Protein AF-0000000066609328 (afdb_homodimer)

Organism: Homo sapiens (NCBI:txid9606)

Solvent-accessible surface area (backbone atoms only — not comparable to full-atom values): 18405 Å² total; per-residue (Å²): 100,62,30,33,39,76,69,76,83,71,78,78,74,84,74,78,79,74,79,77,75,73,82,67,70,88,62,73,64,50,70,58,51,48,50,50,50,51,30,52,51,54,38,62,70,68,38,29,52,64,46,90,48,51,70,66,59,50,39,60,71,34,66,86,44,58,71,12,29,27,35,34,26,41,35,90,47,90,88,36,59,30,24,38,39,29,16,42,95,90,39,69,42,58,40,43,32,33,74,55,95,75,27,31,30,62,57,29,53,44,65,42,75,52,92,58,75,70,24,78,28,60,60,56,46,51,48,52,50,29,49,49,35,65,67,49,63,65,75,78,67,69,57,56,84,60,26,27,62,60,50,39,74,43,75,46,54,74,59,82,128,101,63,31,31,38,73,69,74,83,70,79,79,73,89,69,87,73,76,81,75,75,71,83,66,69,89,61,72,63,49,70,58,51,49,50,49,49,52,30,52,52,54,39,64,69,69,38,30,53,63,46,90,48,50,71,65,58,50,40,61,71,35,66,84,45,59,71,12,30,26,35,34,25,40,36,89,47,92,88,35,58,31,23,38,40,30,16,42,95,91,40,70,41,59,41,44,31,33,77,55,96,74,27,29,29,60,57,28,52,44,65,41,76,49,91,59,76,68,23,78,30,59,59,57,45,49,49,51,49,28,49,50,34,66,67,51,61,66,75,77,66,69,58,58,86,60,25,27,63,61,51,39,75,43,73,46,54,76,60,83,126

Nearest PDB structures (foldseek):
  6i4x-assembly1_A  TM=6.477E-01  e=1.564E-18  Homo sapiens
  7zlr-assembly1_A  TM=5.964E-01  e=2.948E-19  Homo sapiens
  6i5j-assembly1_A  TM=5.950E-01  e=1.655E-19  Homo sapiens
  7zls-assembly3_J  TM=6.325E-01  e=2.613E-18  Homo sapiens
  6i5n-assembly1_A  TM=6.328E-01  e=3.840E-18  Homo sapiens

Structure (mmCIF, N/CA/C/O backbone):
data_AF-0000000066609328-model_v1
#
loop_
_entity.id
_entity.type
_entity.pdbx_description
1 polymer 'Suppressor of cytokine signaling 2'
#
loop_
_atom_site.group_PDB
_atom_site.id
_atom_site.type_symbol
_atom_site.label_atom_id
_atom_site.label_alt_id
_atom_site.label_comp_id
_atom_site.label_asym_id
_atom_site.label_entity_id
_atom_site.label_seq_id
_atom_site.pdbx_PDB_ins_code
_atom_site.Cartn_x
_atom_site.Cartn_y
_atom_site.Cartn_z
_atom_site.occupancy
_atom_site.B_iso_or_equiv
_atom_site.auth_seq_id
_atom_site.auth_comp_id
_atom_site.auth_asym_id
_atom_site.auth_atom_id
_atom_site.pdbx_PDB_model_num
ATOM 1 N N . MET A 1 1 ? -11.688 13.305 0.553 1 27.73 1 MET A N 1
ATOM 2 C CA . MET A 1 1 ? -10.281 13.094 0.236 1 27.73 1 MET A CA 1
ATOM 3 C C . MET A 1 1 ? -9.812 11.727 0.74 1 27.73 1 MET A C 1
ATOM 5 O O . MET A 1 1 ? -10.039 11.383 1.9 1 27.73 1 MET A O 1
ATOM 9 N N . THR A 1 2 ? -9.812 10.727 -0.256 1 32.72 2 THR A N 1
ATOM 10 C CA . THR A 1 2 ? -9.602 9.312 0.023 1 32.72 2 THR A CA 1
ATOM 11 C C . THR A 1 2 ? -8.18 9.062 0.517 1 32.72 2 THR A C 1
ATOM 13 O O . THR A 1 2 ? -7.219 9.289 -0.214 1 32.72 2 THR A O 1
ATOM 16 N N . LEU A 1 3 ? -7.836 9.461 1.673 1 41.72 3 LEU A N 1
ATOM 17 C CA . LEU A 1 3 ? -6.492 9.195 2.172 1 41.72 3 LEU A CA 1
ATOM 18 C C . LEU A 1 3 ? -6.363 7.754 2.643 1 41.72 3 LEU A C 1
ATOM 20 O O . LEU A 1 3 ? -7.328 7.172 3.143 1 41.72 3 LEU A O 1
ATOM 24 N N . ARG A 1 4 ? -5.602 7.016 1.979 1 36.25 4 ARG A N 1
ATOM 25 C CA . ARG A 1 4 ? -5.371 5.656 2.459 1 36.25 4 ARG A CA 1
ATOM 26 C C . ARG A 1 4 ? -4.859 5.664 3.896 1 36.25 4 ARG A C 1
ATOM 28 O O . ARG A 1 4 ? -3.844 6.297 4.195 1 36.25 4 ARG A O 1
ATOM 35 N N . CYS A 1 5 ? -5.797 5.902 4.766 1 39.88 5 CYS A N 1
ATOM 36 C CA . CYS A 1 5 ? -5.363 5.707 6.145 1 39.88 5 CYS A CA 1
ATOM 37 C C . CYS A 1 5 ? -4.82 4.297 6.352 1 39.88 5 CYS A C 1
ATOM 39 O O . CYS A 1 5 ? -5.336 3.338 5.77 1 39.88 5 CYS A O 1
ATOM 41 N N . LEU A 1 6 ? -3.635 4.199 6.816 1 35.09 6 LEU A N 1
ATOM 42 C CA . LEU A 1 6 ? -3.129 2.908 7.273 1 35.09 6 LEU A CA 1
ATOM 43 C C . LEU A 1 6 ? -4.211 2.135 8.023 1 35.09 6 LEU A C 1
ATOM 45 O O . LEU A 1 6 ? -4.816 2.656 8.961 1 35.09 6 LEU A O 1
ATOM 49 N N . GLU A 1 7 ? -4.93 1.335 7.316 1 33.34 7 GLU A N 1
ATOM 50 C CA . GLU A 1 7 ? -6.047 0.527 7.797 1 33.34 7 GLU A CA 1
ATOM 51 C C . GLU A 1 7 ? -5.73 -0.101 9.156 1 33.34 7 GLU A C 1
ATOM 53 O O . GLU A 1 7 ? -4.641 -0.634 9.359 1 33.34 7 GLU A O 1
ATOM 58 N N . PRO A 1 8 ? -6.414 0.388 10.219 1 33.59 8 PRO A N 1
ATOM 59 C CA . PRO A 1 8 ? -6.473 -0.505 11.383 1 33.59 8 PRO A CA 1
ATOM 60 C C . PRO A 1 8 ? -6.828 -1.941 11 1 33.59 8 PRO A C 1
ATOM 62 O O . PRO A 1 8 ? -7.582 -2.164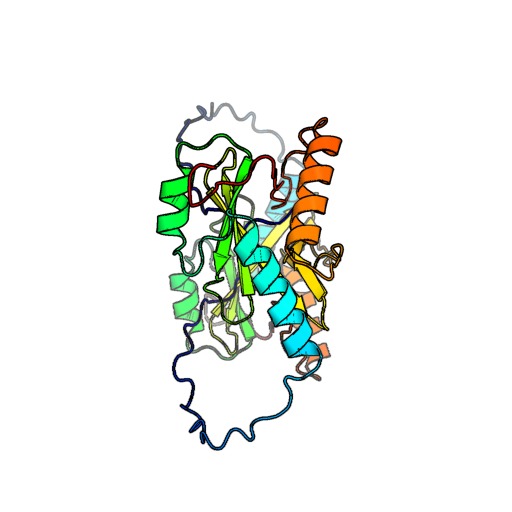 10.055 1 33.59 8 PRO A O 1
ATOM 65 N N . SER A 1 9 ? -5.914 -2.922 11.094 1 31.05 9 SER A N 1
ATOM 66 C CA . SER A 1 9 ? -6.18 -4.348 10.93 1 31.05 9 SER A CA 1
ATOM 67 C C . SER A 1 9 ? -7.395 -4.781 11.734 1 31.05 9 SER A C 1
ATOM 69 O O . SER A 1 9 ? -7.285 -5.059 12.938 1 31.05 9 SER A O 1
ATOM 71 N N . GLY A 1 10 ? -8.469 -4.027 11.672 1 25.95 10 GLY A N 1
ATOM 72 C CA . GLY A 1 10 ? -9.539 -4.586 12.484 1 25.95 10 GLY A CA 1
ATOM 73 C C . GLY A 1 10 ? -9.914 -5.996 12.078 1 25.95 10 GLY A C 1
ATOM 74 O O . GLY A 1 10 ? -9.93 -6.324 10.883 1 25.95 10 GLY A O 1
ATOM 75 N N . ASN A 1 11 ? -9.68 -6.977 12.961 1 26.69 11 ASN A N 1
ATOM 76 C CA . ASN A 1 11 ? -9.961 -8.406 12.984 1 26.69 11 ASN A CA 1
ATOM 77 C C . ASN A 1 11 ? -11.461 -8.68 12.844 1 26.69 11 ASN A C 1
ATOM 79 O O . ASN A 1 11 ? -12.219 -8.5 13.797 1 26.69 11 ASN A O 1
ATOM 83 N N . GLY A 1 12 ? -12.203 -8.102 12.031 1 24 12 GLY A N 1
ATOM 84 C CA . GLY A 1 12 ? -13.625 -8.406 12.078 1 24 12 GLY A CA 1
ATOM 85 C C . GLY A 1 12 ? -13.922 -9.891 11.953 1 24 12 GLY A C 1
ATOM 86 O O . GLY A 1 12 ? -13.297 -10.594 11.148 1 24 12 GLY A O 1
ATOM 87 N N . GLY A 1 13 ? -14.469 -10.477 13.078 1 22.88 13 GLY A N 1
ATOM 88 C CA . GLY A 1 13 ? -14.805 -11.844 13.43 1 22.88 13 GLY A CA 1
ATOM 89 C C . GLY A 1 13 ? -15.734 -12.508 12.43 1 22.88 13 GLY A C 1
ATOM 90 O O . GLY A 1 13 ? -15.297 -13.367 11.656 1 22.88 13 GLY A O 1
ATOM 91 N N . GLU A 1 14 ? -17.109 -12.406 12.648 1 27.81 14 GLU A N 1
ATOM 92 C CA . GLU A 1 14 ? -17.953 -13.578 12.883 1 27.81 14 GLU A CA 1
ATOM 93 C C . GLU A 1 14 ? -18.625 -14.039 11.602 1 27.81 14 GLU A C 1
ATOM 95 O O . GLU A 1 14 ? -19.484 -13.344 11.055 1 27.81 14 GLU A O 1
ATOM 100 N N . GLY A 1 15 ? -18 -14.359 10.57 1 23.78 15 GLY A N 1
ATOM 101 C CA . GLY A 1 15 ? -18.734 -14.812 9.398 1 23.78 15 GLY A CA 1
ATOM 102 C C . GLY A 1 15 ? -19.719 -15.922 9.703 1 23.78 15 GLY A C 1
ATOM 103 O O . GLY A 1 15 ? -19.453 -16.781 10.539 1 23.78 15 GLY A O 1
ATOM 104 N N . THR A 1 16 ? -21.031 -15.609 9.688 1 24 16 THR A N 1
ATOM 105 C CA . THR A 1 16 ? -22.203 -16.484 9.68 1 24 16 THR A CA 1
ATOM 106 C C . THR A 1 16 ? -22.031 -17.609 8.672 1 24 16 THR A C 1
ATOM 108 O O . THR A 1 16 ? -21.516 -17.391 7.57 1 24 16 THR A O 1
ATOM 111 N N . ARG A 1 17 ? -22 -18.844 9.219 1 24.53 17 ARG A N 1
ATOM 112 C CA . ARG A 1 17 ? -21.938 -20.203 8.68 1 24.53 17 ARG A CA 1
ATOM 113 C C . ARG A 1 17 ? -23.094 -20.469 7.73 1 24.53 17 ARG A C 1
ATOM 115 O O . ARG A 1 17 ? -24.25 -20.531 8.156 1 24.53 17 ARG A O 1
ATOM 122 N N . SER A 1 18 ? -23.188 -19.672 6.602 1 26.16 18 SER A N 1
ATOM 123 C CA . SER A 1 18 ? -24.234 -20.109 5.691 1 26.16 18 SER A CA 1
ATOM 124 C C . SER A 1 18 ? -24.156 -21.625 5.457 1 26.16 18 SER A C 1
ATOM 126 O O . SER A 1 18 ? -23.062 -22.188 5.406 1 26.16 18 SER A O 1
ATOM 128 N N . GLN A 1 19 ? -25.188 -22.391 5.852 1 26.45 19 GLN A N 1
ATOM 129 C CA . GLN A 1 19 ? -25.578 -23.781 5.695 1 26.45 19 GLN A CA 1
ATOM 130 C C . GLN A 1 19 ? -25.438 -24.234 4.242 1 26.45 19 GLN A C 1
ATOM 132 O O . GLN A 1 19 ? -26.125 -23.703 3.361 1 26.45 19 GLN A O 1
ATOM 137 N N . TRP A 1 20 ? -24.156 -24.578 3.76 1 29.31 20 TRP A N 1
ATOM 138 C CA . TRP A 1 20 ? -23.812 -25.234 2.51 1 29.31 20 TRP A CA 1
ATOM 139 C C . TRP A 1 20 ? -24.766 -26.391 2.229 1 29.31 20 TRP A C 1
ATOM 141 O O . TRP A 1 20 ? -24.75 -27.406 2.928 1 29.31 20 TRP A O 1
ATOM 151 N N . GLY A 1 21 ? -26.062 -26.156 2.143 1 31.3 21 GLY A N 1
ATOM 152 C CA . GLY A 1 21 ? -26.859 -27.266 1.646 1 31.3 21 GLY A CA 1
ATOM 153 C C . GLY A 1 21 ? -26.219 -27.969 0.455 1 31.3 21 GLY A C 1
ATOM 154 O O . GLY A 1 21 ? -25.688 -27.312 -0.441 1 31.3 21 GLY A O 1
ATOM 155 N N . THR A 1 22 ? -25.703 -29.188 0.521 1 30.56 22 THR A N 1
ATOM 156 C CA . THR A 1 22 ? -24.953 -30.188 -0.228 1 30.56 22 THR A CA 1
ATOM 157 C C . THR A 1 22 ? -25.656 -30.516 -1.547 1 30.56 22 THR A C 1
ATOM 159 O O . THR A 1 22 ? -25.234 -31.406 -2.283 1 30.56 22 THR A O 1
ATOM 162 N N . ALA A 1 23 ? -27 -30.25 -1.807 1 36.66 23 ALA A N 1
ATOM 163 C CA . ALA A 1 23 ? -27.5 -31.031 -2.934 1 36.66 23 ALA A CA 1
ATOM 164 C C . ALA A 1 23 ? -26.781 -30.656 -4.227 1 36.66 23 ALA A C 1
ATOM 166 O O . ALA A 1 23 ? -27.094 -29.625 -4.832 1 36.66 23 ALA A O 1
ATOM 167 N N . GLY A 1 24 ? -25.562 -30.406 -4.273 1 36.06 24 GLY A N 1
ATOM 168 C CA . GLY A 1 24 ? -24.906 -29.969 -5.492 1 36.06 24 GLY A CA 1
ATOM 169 C C . GLY A 1 24 ? -25.281 -30.797 -6.707 1 36.06 24 GLY A C 1
ATOM 170 O O . GLY A 1 24 ? -25.141 -32.031 -6.691 1 36.06 24 GLY A O 1
ATOM 171 N N . SER A 1 25 ? -26.344 -30.609 -7.43 1 39.94 25 SER A N 1
ATOM 172 C CA . SER A 1 25 ? -26.531 -31.094 -8.797 1 39.94 25 SER A CA 1
ATOM 173 C C . SER A 1 25 ? -25.188 -31.297 -9.492 1 39.94 25 SER A C 1
ATOM 175 O O . SER A 1 25 ? -24.266 -30.5 -9.328 1 39.94 25 SER A O 1
ATOM 177 N N . ALA A 1 26 ? -24.781 -32.5 -9.961 1 44.28 26 ALA A N 1
ATOM 178 C CA . ALA A 1 26 ? -23.562 -32.844 -10.711 1 44.28 26 ALA A CA 1
ATOM 179 C C . ALA A 1 26 ? -23.25 -31.781 -11.75 1 44.28 26 ALA A C 1
ATOM 181 O O . ALA A 1 26 ? -23.781 -31.828 -12.867 1 44.28 26 ALA A O 1
ATOM 182 N N . GLU A 1 27 ? -23.656 -30.484 -11.719 1 48.09 27 GLU A N 1
ATOM 183 C CA . GLU A 1 27 ? -23.516 -29.375 -12.648 1 48.09 27 GLU A CA 1
ATOM 184 C C . GLU A 1 27 ? -22.188 -29.406 -13.383 1 48.09 27 GLU A C 1
ATOM 186 O O . GLU A 1 27 ? -21.156 -29.688 -12.773 1 48.09 27 GLU A O 1
ATOM 191 N N . GLU A 1 28 ? -22.25 -29.828 -14.75 1 56.47 28 GLU A N 1
ATOM 192 C CA . GLU A 1 28 ? -21.109 -29.703 -15.648 1 56.47 28 GLU A CA 1
ATOM 193 C C . GLU A 1 28 ? -20.188 -28.562 -15.227 1 56.47 28 GLU A C 1
ATOM 195 O O . GLU A 1 28 ? -20.656 -27.469 -14.914 1 56.47 28 GLU A O 1
ATOM 200 N N . PRO A 1 29 ? -19.125 -29.016 -14.75 1 65.06 29 PRO A N 1
ATOM 201 C CA . PRO A 1 29 ? -18.234 -27.922 -14.328 1 65.06 29 PRO A CA 1
ATOM 202 C C . PRO A 1 29 ? -18.297 -26.719 -15.273 1 65.06 29 PRO A C 1
ATOM 204 O O . PRO A 1 29 ? -18.406 -26.891 -16.484 1 65.06 29 PRO A O 1
ATOM 207 N N . SER A 1 30 ? -18.75 -25.609 -14.875 1 77.31 30 SER A N 1
ATOM 208 C CA . SER A 1 30 ? -18.703 -24.375 -15.648 1 77.31 30 SER A CA 1
ATOM 209 C C . SER A 1 30 ? -17.422 -24.297 -16.484 1 77.31 30 SER A C 1
ATOM 211 O O . SER A 1 30 ? -16.391 -24.844 -16.109 1 77.31 30 SER A O 1
ATOM 213 N N . PRO A 1 31 ? -17.562 -24.094 -17.75 1 82.56 31 PRO A N 1
ATOM 214 C CA . PRO A 1 31 ? -16.391 -23.938 -18.594 1 82.56 31 PRO A CA 1
ATOM 215 C C . PRO A 1 31 ? -15.211 -23.297 -17.859 1 82.56 31 PRO A C 1
ATOM 217 O O . PRO A 1 31 ? -14.062 -23.672 -18.078 1 82.56 31 PRO A O 1
ATOM 220 N N . GLN A 1 32 ? -15.57 -22.438 -16.984 1 83.44 32 GLN A N 1
ATOM 221 C CA . GLN A 1 32 ? -14.508 -21.797 -16.219 1 83.44 32 GLN A CA 1
ATOM 222 C C . GLN A 1 32 ? -13.844 -22.766 -15.258 1 83.44 32 GLN A C 1
ATOM 224 O O . GLN A 1 32 ? -12.617 -22.781 -15.117 1 83.44 32 GLN A O 1
ATOM 229 N N . ALA A 1 33 ? -14.656 -23.594 -14.695 1 86.75 33 ALA A N 1
ATOM 230 C CA . ALA A 1 33 ? -14.125 -24.594 -13.766 1 86.75 33 ALA A CA 1
ATOM 231 C C . ALA A 1 33 ? -13.258 -25.609 -14.5 1 86.75 33 ALA A C 1
ATOM 233 O O . ALA A 1 33 ? -12.227 -26.047 -13.977 1 86.75 33 ALA A O 1
ATOM 234 N N . ALA A 1 34 ? -13.688 -25.953 -15.641 1 89.31 34 ALA A N 1
ATOM 235 C CA . ALA A 1 34 ? -12.938 -26.922 -16.438 1 89.31 34 ALA A CA 1
ATOM 236 C C . ALA A 1 34 ? -11.578 -26.344 -16.844 1 89.31 34 ALA A C 1
ATOM 238 O O . ALA A 1 34 ? -10.57 -27.062 -16.844 1 89.31 34 ALA A O 1
ATOM 239 N N . ARG A 1 35 ? -11.594 -25.109 -17.266 1 89.88 35 ARG A N 1
ATOM 240 C CA . ARG A 1 35 ? -10.344 -24.453 -17.641 1 89.88 35 ARG A CA 1
ATOM 241 C C . ARG A 1 35 ? -9.391 -24.391 -16.453 1 89.88 35 ARG A C 1
ATOM 243 O O . ARG A 1 35 ? -8.188 -24.641 -16.609 1 89.88 35 ARG A O 1
ATOM 250 N N . LEU A 1 36 ? -9.938 -24.062 -15.305 1 92.75 36 LEU A N 1
ATOM 251 C CA . LEU A 1 36 ? -9.109 -23.984 -14.109 1 92.75 36 LEU A CA 1
ATOM 252 C C . LEU A 1 36 ? -8.539 -25.359 -13.758 1 92.75 36 LEU A C 1
ATOM 254 O O . LEU A 1 36 ? -7.363 -25.484 -13.422 1 92.75 36 LEU A O 1
ATOM 258 N N . ALA A 1 37 ? -9.375 -26.344 -13.828 1 92.81 37 ALA A N 1
ATOM 259 C CA . ALA A 1 37 ? -8.93 -27.70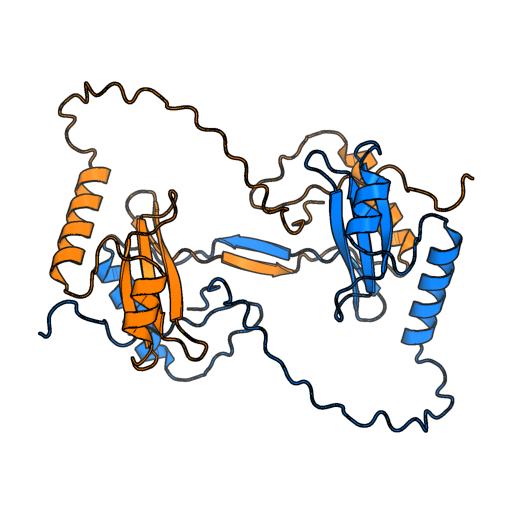3 -13.531 1 92.81 37 ALA A CA 1
ATOM 260 C C . ALA A 1 37 ? -7.789 -28.109 -14.461 1 92.81 37 ALA A C 1
ATOM 262 O O . ALA A 1 37 ? -6.824 -28.75 -14.023 1 92.81 37 ALA A O 1
ATOM 263 N N . LYS A 1 38 ? -7.949 -27.875 -15.688 1 93.75 38 LYS A N 1
ATOM 264 C CA . LYS A 1 38 ? -6.902 -28.203 -16.656 1 93.75 38 LYS A CA 1
ATOM 265 C C . LYS A 1 38 ? -5.594 -27.5 -16.297 1 93.75 38 LYS A C 1
ATOM 267 O O . LYS A 1 38 ? -4.523 -28.109 -16.344 1 93.75 38 LYS A O 1
ATOM 272 N N . ALA A 1 39 ? -5.676 -26.219 -15.977 1 93.5 39 ALA A N 1
ATOM 273 C CA . ALA A 1 39 ? -4.496 -25.438 -15.633 1 93.5 39 ALA A CA 1
ATOM 274 C C . ALA A 1 39 ? -3.809 -26 -14.391 1 93.5 39 ALA A C 1
ATOM 276 O O . ALA A 1 39 ? -2.58 -26.078 -14.336 1 93.5 39 ALA A O 1
ATOM 277 N N . LEU A 1 40 ? -4.594 -26.406 -13.453 1 93.62 40 LEU A N 1
ATOM 278 C CA . LEU A 1 40 ? -4.039 -26.953 -12.219 1 93.62 40 LEU A CA 1
ATOM 279 C C . LEU A 1 40 ? -3.414 -28.312 -12.453 1 93.62 40 LEU A C 1
ATOM 281 O O . LEU A 1 40 ? -2.414 -28.672 -11.828 1 93.62 40 LEU A O 1
ATOM 285 N N . ARG A 1 41 ? -4.016 -29.062 -13.328 1 94.5 41 ARG A N 1
ATOM 286 C CA . ARG A 1 41 ? -3.434 -30.344 -13.695 1 94.5 41 ARG A CA 1
ATOM 287 C C . ARG A 1 41 ? -2.07 -30.172 -14.352 1 94.5 41 ARG A C 1
ATOM 289 O O . ARG A 1 41 ? -1.12 -30.891 -14.039 1 94.5 41 ARG A O 1
ATOM 296 N N . GLU A 1 42 ? -2.025 -29.203 -15.227 1 95.56 42 GLU A N 1
ATOM 297 C CA . GLU A 1 42 ? -0.757 -28.906 -15.883 1 95.56 42 GLU A CA 1
ATOM 298 C C . GLU A 1 42 ? 0.305 -28.5 -14.867 1 95.56 42 GLU A C 1
ATOM 300 O O . GLU A 1 42 ? 1.457 -28.922 -14.961 1 95.56 42 GLU A O 1
ATOM 305 N N . LEU A 1 43 ? -0.09 -27.719 -13.969 1 95.5 43 LEU A N 1
ATOM 306 C CA . LEU A 1 43 ? 0.831 -27.266 -12.93 1 95.5 43 LEU A CA 1
ATOM 307 C C . LEU A 1 43 ? 1.317 -28.438 -12.086 1 95.5 43 LEU A C 1
ATOM 309 O O . LEU A 1 43 ? 2.502 -28.531 -11.758 1 95.5 43 LEU A O 1
ATOM 313 N N . GLY A 1 44 ? 0.418 -29.312 -11.82 1 94.5 44 GLY A N 1
ATOM 314 C CA . GLY A 1 44 ? 0.758 -30.5 -11.039 1 94.5 44 GLY A CA 1
ATOM 315 C C . GLY A 1 44 ? 1.8 -31.375 -11.711 1 94.5 44 GLY A C 1
ATOM 316 O O . GLY A 1 44 ? 2.506 -32.125 -11.039 1 94.5 44 GLY A O 1
ATOM 317 N N . GLN A 1 45 ? 1.963 -31.266 -12.977 1 93.88 45 GLN A N 1
ATOM 318 C CA . GLN A 1 45 ? 2.855 -32.125 -13.742 1 93.88 45 GLN A CA 1
ATOM 319 C C . GLN A 1 45 ? 4.23 -31.5 -13.906 1 93.88 45 GLN A C 1
ATOM 321 O O . GLN A 1 45 ? 5.168 -32.156 -14.375 1 93.88 45 GLN A O 1
ATOM 326 N N . THR A 1 46 ? 4.43 -30.297 -13.469 1 92.62 46 THR A N 1
ATOM 327 C CA . THR A 1 46 ? 5.676 -29.578 -13.703 1 92.62 46 THR A CA 1
ATOM 328 C C . THR A 1 46 ? 6.75 -30 -12.711 1 92.62 46 THR A C 1
ATOM 330 O O . THR A 1 46 ? 7.945 -29.922 -13.008 1 92.62 46 THR A O 1
ATOM 333 N N . GLY A 1 47 ? 6.352 -30.344 -11.5 1 93.5 47 GLY A N 1
ATOM 334 C CA . GLY A 1 47 ? 7.297 -30.797 -10.492 1 93.5 47 GLY A CA 1
ATOM 335 C C . GLY A 1 47 ? 7.703 -29.703 -9.523 1 93.5 47 GLY A C 1
ATOM 336 O O . GLY A 1 47 ? 8.445 -29.969 -8.578 1 93.5 47 GLY A O 1
ATOM 337 N N . TRP A 1 48 ? 7.285 -28.562 -9.797 1 94.38 48 TRP A N 1
ATOM 338 C CA . TRP A 1 48 ? 7.664 -27.484 -8.883 1 94.38 48 TRP A CA 1
ATOM 339 C C . TRP A 1 48 ? 6.434 -26.891 -8.203 1 94.38 48 TRP A C 1
ATOM 341 O O . TRP A 1 48 ? 6.496 -25.781 -7.648 1 94.38 48 TRP A O 1
ATOM 351 N N . TYR A 1 49 ? 5.348 -27.578 -8.242 1 96.31 49 TYR A N 1
ATOM 352 C CA . TYR A 1 49 ? 4.16 -27.312 -7.441 1 96.31 49 TYR A CA 1
ATOM 353 C C . TYR A 1 49 ? 4.195 -28.094 -6.133 1 96.31 49 TYR A C 1
ATOM 355 O O . TYR A 1 49 ? 4.25 -29.328 -6.145 1 96.31 49 TYR A O 1
ATOM 363 N N . TRP A 1 50 ? 4.047 -27.359 -5 1 96.44 50 TRP A N 1
ATOM 364 C CA . TRP A 1 50 ? 4.27 -28 -3.707 1 96.44 50 TRP A CA 1
ATOM 365 C C . TRP A 1 50 ? 2.961 -28.141 -2.932 1 96.44 50 TRP A C 1
ATOM 367 O O . TRP A 1 50 ? 2.953 -28.594 -1.788 1 96.44 50 TRP A O 1
ATOM 377 N N . GLY A 1 51 ? 1.845 -27.719 -3.527 1 94.94 51 GLY A N 1
ATOM 378 C CA . GLY A 1 51 ? 0.533 -27.875 -2.922 1 94.94 51 GLY A CA 1
ATOM 379 C C . GLY A 1 51 ? 0.312 -26.984 -1.72 1 94.94 51 GLY A C 1
ATOM 380 O O . GLY A 1 51 ? 0.601 -25.781 -1.772 1 94.94 51 GLY A O 1
ATOM 381 N N . SER A 1 52 ? -0.288 -27.547 -0.592 1 94.75 52 SER A N 1
ATOM 382 C CA . SER A 1 52 ? -0.694 -26.766 0.581 1 94.75 52 SER A CA 1
ATOM 383 C C . SER A 1 52 ? 0.481 -26.547 1.524 1 94.75 52 SER A C 1
ATOM 385 O O . SER A 1 52 ? 0.436 -26.938 2.689 1 94.75 52 SER A O 1
ATOM 387 N N . MET A 1 53 ? 1.462 -25.938 1.085 1 94.75 53 MET A N 1
ATOM 388 C CA . MET A 1 53 ? 2.637 -25.609 1.892 1 94.75 53 MET A CA 1
ATOM 389 C C . MET A 1 53 ? 2.498 -24.234 2.531 1 94.75 53 MET A C 1
ATOM 391 O O . MET A 1 53 ? 2.051 -23.281 1.882 1 94.75 53 MET A O 1
ATOM 395 N N . THR A 1 54 ? 2.906 -24.109 3.828 1 96.5 54 THR A N 1
ATOM 396 C CA . THR A 1 54 ? 2.848 -22.828 4.527 1 96.5 54 THR A CA 1
ATOM 397 C C . THR A 1 54 ? 3.982 -21.922 4.078 1 96.5 54 THR A C 1
ATOM 399 O O . THR A 1 54 ? 4.961 -22.375 3.486 1 96.5 54 THR A O 1
ATOM 402 N N . VAL A 1 55 ? 3.859 -20.688 4.5 1 95.94 55 VAL A N 1
ATOM 403 C CA . VAL A 1 55 ? 4.891 -19.703 4.191 1 95.94 55 VAL A CA 1
ATOM 404 C C . VAL A 1 55 ? 6.207 -20.109 4.844 1 95.94 55 VAL A C 1
ATOM 406 O O . VAL A 1 55 ? 7.266 -20.047 4.215 1 95.94 55 VAL A O 1
ATOM 409 N N . ASN A 1 56 ? 6.09 -20.562 6.031 1 96.19 56 ASN A N 1
ATOM 410 C CA . ASN A 1 56 ? 7.293 -20.938 6.773 1 96.19 56 ASN A CA 1
ATOM 411 C C . ASN A 1 56 ? 7.984 -22.141 6.164 1 96.19 56 ASN A C 1
ATOM 413 O O . ASN A 1 56 ? 9.211 -22.188 6.074 1 96.19 56 ASN A O 1
ATOM 417 N N . GLU A 1 57 ? 7.211 -23.125 5.785 1 96.81 57 GLU A N 1
ATOM 418 C CA . GLU A 1 57 ? 7.781 -24.281 5.109 1 96.81 57 GLU A CA 1
ATOM 419 C C . GLU A 1 57 ? 8.492 -23.875 3.822 1 96.81 57 GLU A C 1
ATOM 421 O O . GLU A 1 57 ? 9.586 -24.359 3.531 1 96.81 57 GLU A O 1
ATOM 426 N N . ALA A 1 58 ? 7.859 -23 3.096 1 96.94 58 ALA A N 1
ATOM 427 C CA . ALA A 1 58 ? 8.461 -22.516 1.857 1 96.94 58 ALA A CA 1
ATOM 428 C C . ALA A 1 58 ? 9.766 -21.781 2.135 1 96.94 58 ALA A C 1
ATOM 430 O O . ALA A 1 58 ? 10.758 -21.969 1.423 1 96.94 58 ALA A O 1
ATOM 431 N N . LYS A 1 59 ? 9.727 -20.969 3.162 1 96.25 59 LYS A N 1
ATOM 432 C CA . LYS A 1 59 ? 10.922 -20.219 3.562 1 96.25 59 LYS A CA 1
ATOM 433 C C . LYS A 1 59 ? 12.07 -21.172 3.889 1 96.25 59 LYS A C 1
ATOM 435 O O . LYS A 1 59 ? 13.219 -20.922 3.496 1 96.25 59 LYS A O 1
ATOM 440 N N . GLU A 1 60 ? 11.766 -22.203 4.551 1 96.69 60 GLU A N 1
ATOM 441 C CA . GLU A 1 60 ? 12.781 -23.172 4.938 1 96.69 60 GLU A CA 1
ATOM 442 C C . GLU A 1 60 ? 13.383 -23.859 3.717 1 96.69 60 GLU A C 1
ATOM 444 O O . GLU A 1 60 ? 14.594 -24.062 3.637 1 96.69 60 GLU A O 1
ATOM 449 N N . LYS A 1 61 ? 12.523 -24.219 2.756 1 95.38 61 LYS A N 1
ATOM 450 C CA . LYS A 1 61 ? 12.977 -24.891 1.542 1 95.38 61 LYS A CA 1
ATOM 451 C C . LYS A 1 61 ? 13.859 -23.984 0.698 1 95.38 61 LYS A C 1
ATOM 453 O O . LYS A 1 61 ? 14.781 -24.453 0.027 1 95.38 61 LYS A O 1
ATOM 458 N N . LEU A 1 62 ? 13.578 -22.656 0.814 1 96.31 62 LEU A N 1
ATOM 459 C CA . LEU A 1 62 ? 14.266 -21.703 -0.058 1 96.31 62 LEU A CA 1
ATOM 460 C C . LEU A 1 62 ? 15.445 -21.062 0.66 1 96.31 62 LEU A C 1
ATOM 462 O O . LEU A 1 62 ? 16.219 -20.312 0.05 1 96.31 62 LEU A O 1
ATOM 466 N N . LYS A 1 63 ? 15.641 -21.281 1.912 1 94.69 63 LYS A N 1
ATOM 467 C CA . LYS A 1 63 ? 16.609 -20.594 2.762 1 94.69 63 LYS A CA 1
ATOM 468 C C . LYS A 1 63 ? 18.016 -20.672 2.168 1 94.69 63 LYS A C 1
ATOM 470 O O . LYS A 1 63 ? 18.719 -19.656 2.104 1 94.69 63 LYS A O 1
ATOM 475 N N . GLU A 1 64 ? 18.391 -21.859 1.707 1 93.75 64 GLU A N 1
ATOM 476 C CA . GLU A 1 64 ? 19.75 -22.031 1.21 1 93.75 64 GLU A CA 1
ATOM 477 C C . GLU A 1 64 ? 19.781 -22.094 -0.315 1 93.75 64 GLU A C 1
ATOM 479 O O . GLU A 1 64 ? 20.797 -22.438 -0.91 1 93.75 64 GLU A O 1
ATOM 484 N N . ALA A 1 65 ? 18.688 -21.812 -0.935 1 94.44 65 ALA A N 1
ATOM 485 C CA . ALA A 1 65 ? 18.609 -21.844 -2.393 1 94.44 65 ALA A CA 1
ATOM 486 C C . ALA A 1 65 ? 19.203 -20.578 -2.996 1 94.44 65 ALA A C 1
ATOM 488 O O . ALA A 1 65 ? 19.25 -19.531 -2.34 1 94.44 65 ALA A O 1
ATOM 489 N N . PRO A 1 66 ? 19.75 -20.703 -4.152 1 94.12 66 PRO A N 1
ATOM 490 C CA . PRO A 1 66 ? 20.25 -19.484 -4.816 1 94.12 66 PRO A CA 1
ATOM 491 C C . PRO A 1 66 ? 19.141 -18.484 -5.105 1 94.12 66 PRO A C 1
ATOM 493 O O . PRO A 1 66 ? 17.953 -18.859 -5.191 1 94.12 66 PRO A O 1
ATOM 496 N N . GLU A 1 67 ? 19.516 -17.266 -5.234 1 90.44 67 GLU A N 1
ATOM 497 C CA . GLU A 1 67 ? 18.562 -16.203 -5.605 1 90.44 67 GLU A CA 1
ATOM 498 C C . GLU A 1 67 ? 17.859 -16.531 -6.918 1 90.44 67 GLU A C 1
ATOM 500 O O . GLU A 1 67 ? 18.484 -17 -7.867 1 90.44 67 GLU A O 1
ATOM 505 N N . GLY A 1 68 ? 16.594 -16.281 -6.863 1 92.38 68 GLY A N 1
ATOM 506 C CA . GLY A 1 68 ? 15.82 -16.531 -8.062 1 92.38 68 GLY A CA 1
ATOM 507 C C . GLY A 1 68 ? 15.102 -17.875 -8.031 1 92.38 68 GLY A C 1
ATOM 508 O O . GLY A 1 68 ? 14.203 -18.125 -8.836 1 92.38 68 GLY A O 1
ATOM 509 N N . THR A 1 69 ? 15.562 -18.812 -7.16 1 95.75 69 THR A N 1
ATOM 510 C CA . THR A 1 69 ? 14.867 -20.078 -7 1 95.75 69 THR A CA 1
ATOM 511 C C . THR A 1 69 ? 13.445 -19.859 -6.484 1 95.75 69 THR A C 1
ATOM 513 O O . THR A 1 69 ? 13.227 -19.031 -5.59 1 95.75 69 THR A O 1
ATOM 516 N N . PHE A 1 70 ? 12.5 -20.578 -7.09 1 95.62 70 PHE A N 1
ATOM 517 C CA . PHE A 1 70 ? 11.117 -20.328 -6.703 1 95.62 70 PHE A CA 1
ATOM 518 C C . PHE A 1 70 ? 10.336 -21.625 -6.629 1 95.62 70 PHE A C 1
ATOM 520 O O . PHE A 1 70 ? 10.758 -22.656 -7.184 1 95.62 70 PHE A O 1
ATOM 527 N N . LEU A 1 71 ? 9.281 -21.672 -5.965 1 96.81 71 LEU A N 1
ATOM 528 C CA . LEU A 1 71 ? 8.305 -22.75 -5.918 1 96.81 71 LEU A CA 1
ATOM 529 C C . LEU A 1 71 ? 6.883 -22.203 -5.906 1 96.81 71 LEU A C 1
ATOM 531 O O . LEU A 1 71 ? 6.672 -21.016 -5.609 1 96.81 71 LEU A O 1
ATOM 535 N N . ILE A 1 72 ? 5.977 -23.016 -6.328 1 96.88 72 ILE A N 1
ATOM 536 C CA . ILE A 1 72 ? 4.57 -22.625 -6.336 1 96.88 72 ILE A CA 1
ATOM 537 C C . ILE A 1 72 ? 3.809 -23.422 -5.273 1 96.88 72 ILE A C 1
ATOM 539 O O . ILE A 1 72 ? 4.016 -24.625 -5.121 1 96.88 72 ILE A O 1
ATOM 543 N N . ARG A 1 73 ? 2.963 -22.734 -4.59 1 97.06 73 ARG A N 1
ATOM 544 C CA . ARG A 1 73 ? 2.15 -23.344 -3.549 1 97.06 73 ARG A CA 1
ATOM 545 C C . ARG A 1 73 ? 0.754 -22.734 -3.506 1 97.06 73 ARG A C 1
ATOM 547 O O . ARG A 1 73 ? 0.496 -21.719 -4.16 1 97.06 73 ARG A O 1
ATOM 554 N N . ASP A 1 74 ? -0.108 -23.391 -2.77 1 96.38 74 ASP A N 1
ATOM 555 C CA . ASP A 1 74 ? -1.45 -22.844 -2.592 1 96.38 74 ASP A CA 1
ATOM 556 C C . ASP A 1 74 ? -1.41 -21.516 -1.818 1 96.38 74 ASP A C 1
ATOM 558 O O . ASP A 1 74 ? -0.662 -21.391 -0.848 1 96.38 74 ASP A O 1
ATOM 562 N N . SER A 1 75 ? -2.215 -20.609 -2.242 1 95.5 75 SER A N 1
ATOM 563 C CA . SER A 1 75 ? -2.332 -19.375 -1.48 1 95.5 75 SER A CA 1
ATOM 564 C C . SER A 1 75 ? -3.1 -19.594 -0.182 1 95.5 75 SER A C 1
ATOM 566 O O . SER A 1 75 ? -4.086 -20.328 -0.154 1 95.5 75 SER A O 1
ATOM 568 N N . SER A 1 76 ? -2.66 -19 0.858 1 92.88 76 SER A N 1
ATOM 569 C CA . SER A 1 76 ? -3.385 -19.047 2.123 1 92.88 76 SER A CA 1
ATOM 570 C C . SER A 1 76 ? -4.488 -18 2.16 1 92.88 76 SER A C 1
ATOM 572 O O . SER A 1 76 ? -5.316 -17.984 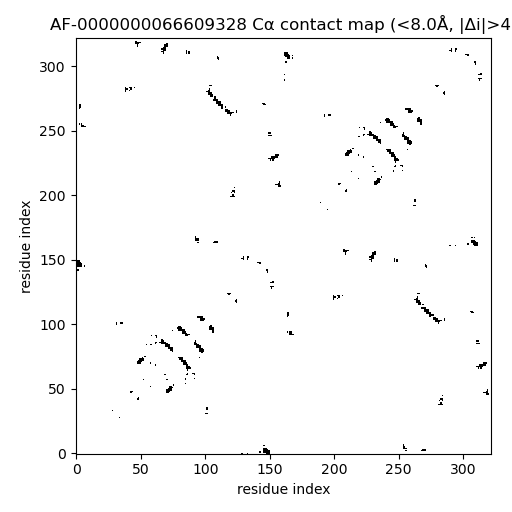3.074 1 92.88 76 SER A O 1
ATOM 574 N N . HIS A 1 77 ? -4.473 -17.141 1.239 1 88.44 77 HIS A N 1
ATOM 575 C CA . HIS A 1 77 ? -5.465 -16.062 1.153 1 88.44 77 HIS A CA 1
ATOM 576 C C . HIS A 1 77 ? -6.688 -16.516 0.36 1 88.44 77 HIS A C 1
ATOM 578 O O . HIS A 1 77 ? -6.555 -17.094 -0.724 1 88.44 77 HIS A O 1
ATOM 584 N N . SER A 1 78 ? -7.848 -16.203 0.85 1 88.06 78 SER A N 1
ATOM 585 C CA . SER A 1 78 ? -9.102 -16.688 0.289 1 88.06 78 SER A CA 1
ATOM 586 C C . SER A 1 78 ? -9.336 -16.125 -1.109 1 88.06 78 SER A C 1
ATOM 588 O O . SER A 1 78 ? -10 -16.766 -1.936 1 88.06 78 SER A O 1
ATOM 590 N N . ASP A 1 79 ? -8.828 -15.008 -1.405 1 85.88 79 ASP A N 1
ATOM 591 C CA . ASP A 1 79 ? -9.094 -14.336 -2.676 1 85.88 79 ASP A CA 1
ATOM 592 C C . ASP A 1 79 ? -8.109 -14.789 -3.754 1 85.88 79 ASP A C 1
ATOM 594 O O . ASP A 1 79 ? -8.258 -14.438 -4.926 1 85.88 79 ASP A O 1
ATOM 598 N N . TYR A 1 80 ? -7.113 -15.594 -3.334 1 91.5 80 TYR A N 1
ATOM 599 C CA . TYR A 1 80 ? -6.074 -15.969 -4.289 1 91.5 80 TYR A CA 1
ATOM 600 C C . TYR A 1 80 ? -5.926 -17.484 -4.363 1 91.5 80 TYR A C 1
ATOM 602 O O . TYR A 1 80 ? -6.266 -18.188 -3.412 1 91.5 80 TYR A O 1
ATOM 610 N N . LEU A 1 81 ? -5.445 -17.938 -5.496 1 91.12 81 LEU A N 1
ATOM 611 C CA . LEU A 1 81 ? -5.371 -19.375 -5.762 1 91.12 81 LEU A CA 1
ATOM 612 C C . LEU A 1 81 ? -3.982 -19.922 -5.426 1 91.12 81 LEU A C 1
ATOM 614 O O . LEU A 1 81 ? -3.854 -20.875 -4.668 1 91.12 81 LEU A O 1
ATOM 618 N N . LEU A 1 82 ? -2.982 -19.25 -6.008 1 95.88 82 LEU A N 1
ATOM 619 C CA . LEU A 1 82 ? -1.621 -19.75 -5.891 1 95.88 82 LEU A CA 1
ATOM 620 C C . LEU A 1 82 ? -0.667 -18.656 -5.43 1 95.88 82 LEU A C 1
ATOM 622 O O . LEU A 1 82 ? -0.995 -17.469 -5.512 1 95.88 82 LEU A O 1
ATOM 626 N N . THR A 1 83 ? 0.444 -19.078 -4.859 1 95.44 83 THR A N 1
ATOM 627 C CA . THR A 1 83 ? 1.515 -18.188 -4.43 1 95.44 83 THR A CA 1
ATOM 628 C C . THR A 1 83 ? 2.865 -18.672 -4.941 1 95.44 83 THR A C 1
ATOM 630 O O . THR A 1 83 ? 3.162 -19.875 -4.891 1 95.44 83 THR A O 1
ATOM 633 N N . ILE A 1 84 ? 3.547 -17.75 -5.535 1 94.94 84 ILE A N 1
ATOM 634 C CA . ILE A 1 84 ? 4.945 -18 -5.859 1 94.94 84 ILE A CA 1
ATOM 635 C C . ILE A 1 84 ? 5.828 -17.625 -4.668 1 94.94 84 ILE A C 1
ATOM 637 O O . ILE A 1 84 ? 5.801 -16.484 -4.207 1 94.94 84 ILE A O 1
ATOM 641 N N . SER A 1 85 ? 6.559 -18.531 -4.152 1 94.44 85 SER A N 1
ATOM 642 C CA . SER A 1 85 ? 7.613 -18.25 -3.184 1 94.44 85 SER A CA 1
ATOM 643 C C . SER A 1 85 ? 8.984 -18.266 -3.84 1 94.44 85 SER A C 1
ATOM 645 O O . SER A 1 85 ? 9.359 -19.25 -4.488 1 94.44 85 SER A O 1
ATOM 647 N N . VAL A 1 86 ? 9.719 -17.172 -3.641 1 93.38 86 VAL A N 1
ATOM 648 C CA . VAL A 1 86 ? 10.969 -17.031 -4.379 1 93.38 86 VAL A CA 1
ATOM 649 C C . VAL A 1 86 ? 12.062 -16.5 -3.445 1 93.38 86 VAL A C 1
ATOM 651 O O . VAL A 1 86 ? 11.812 -15.641 -2.602 1 93.38 86 VAL A O 1
ATOM 654 N N . LYS A 1 87 ? 13.242 -17.016 -3.654 1 92.56 87 LYS A N 1
ATOM 655 C CA . LYS A 1 87 ? 14.406 -16.516 -2.934 1 92.56 87 LYS A CA 1
ATOM 656 C C . LYS A 1 87 ? 14.898 -15.203 -3.537 1 92.56 87 LYS A C 1
ATOM 658 O O . LYS A 1 87 ? 15.297 -15.164 -4.703 1 92.56 87 LYS A O 1
ATOM 663 N N . THR A 1 88 ? 14.852 -14.172 -2.766 1 86.81 88 THR A N 1
ATOM 664 C CA . THR A 1 88 ? 15.414 -12.883 -3.172 1 86.81 88 THR A CA 1
ATOM 665 C C . THR A 1 88 ? 16.656 -12.555 -2.359 1 86.81 88 THR A C 1
ATOM 667 O O . THR A 1 88 ? 17.031 -13.305 -1.457 1 86.81 88 THR A O 1
ATOM 670 N N . SER A 1 89 ? 17.266 -11.492 -2.754 1 82.81 89 SER A N 1
ATOM 671 C CA . SER A 1 89 ? 18.453 -11.055 -2.027 1 82.81 89 SER A CA 1
ATOM 672 C C . SER A 1 89 ? 18.125 -10.734 -0.573 1 82.81 89 SER A C 1
ATOM 674 O O . SER A 1 89 ? 18.953 -10.914 0.312 1 82.81 89 SER A O 1
ATOM 676 N N . ALA A 1 90 ? 16.969 -10.328 -0.331 1 77.38 90 ALA A N 1
ATOM 677 C CA . ALA A 1 90 ? 16.531 -9.922 1.003 1 77.38 90 ALA A CA 1
ATOM 678 C C . ALA A 1 90 ? 15.875 -11.078 1.748 1 77.38 90 ALA A C 1
ATOM 680 O O . ALA A 1 90 ? 15.484 -10.93 2.906 1 77.38 90 ALA A O 1
ATOM 681 N N . GLY A 1 91 ? 15.867 -12.219 1.127 1 82.62 91 GLY A N 1
ATOM 682 C CA . GLY A 1 91 ? 15.188 -13.359 1.709 1 82.62 91 GLY A CA 1
ATOM 683 C C . GLY A 1 91 ? 14.008 -13.836 0.886 1 82.62 91 GLY A C 1
ATOM 684 O O . GLY A 1 91 ? 13.758 -13.328 -0.21 1 82.62 91 GLY A O 1
ATOM 685 N N . PRO A 1 92 ? 13.312 -14.828 1.409 1 87.38 92 PRO A N 1
ATOM 686 C CA . PRO A 1 92 ? 12.164 -15.352 0.665 1 87.38 92 PRO A CA 1
ATOM 687 C C . PRO A 1 92 ? 11.023 -14.352 0.561 1 87.38 92 PRO A C 1
ATOM 689 O O . PRO A 1 92 ? 10.719 -13.648 1.531 1 87.38 92 PRO A O 1
ATOM 692 N N . THR A 1 93 ? 10.484 -14.258 -0.602 1 88.31 93 THR A N 1
ATOM 693 C CA . THR A 1 93 ? 9.359 -13.375 -0.895 1 88.31 93 THR A CA 1
ATOM 694 C C . THR A 1 93 ? 8.219 -14.148 -1.555 1 88.31 93 THR A C 1
ATOM 696 O O . THR A 1 93 ? 8.461 -15.117 -2.279 1 88.31 93 THR A O 1
ATOM 699 N N . ASN A 1 94 ? 7.012 -13.648 -1.27 1 91.62 94 ASN A N 1
ATOM 700 C CA . ASN A 1 94 ? 5.828 -14.32 -1.801 1 91.62 94 ASN A CA 1
ATOM 701 C C . ASN A 1 94 ? 5.047 -13.406 -2.742 1 91.62 94 ASN A C 1
ATOM 703 O O . ASN A 1 94 ? 4.891 -12.211 -2.471 1 91.62 94 ASN A O 1
ATOM 707 N N . LEU A 1 95 ? 4.695 -14.039 -3.857 1 90.81 95 LEU A N 1
ATOM 708 C CA . LEU A 1 95 ? 3.848 -13.352 -4.828 1 90.81 95 LEU A CA 1
ATOM 709 C C . LEU A 1 95 ? 2.6 -14.172 -5.137 1 90.81 95 LEU A C 1
ATOM 711 O O . LEU A 1 95 ? 2.695 -15.367 -5.438 1 90.81 95 LEU A O 1
ATOM 715 N N . ARG A 1 96 ? 1.455 -13.453 -5.203 1 92.81 96 ARG A N 1
ATOM 716 C CA . ARG A 1 96 ? 0.205 -14.18 -5.395 1 92.81 96 ARG A CA 1
ATOM 717 C C . ARG A 1 96 ? -0.199 -14.195 -6.867 1 92.81 96 ARG A C 1
ATOM 719 O O . ARG A 1 96 ? 0.126 -13.273 -7.613 1 92.81 96 ARG A O 1
ATOM 726 N N . ILE A 1 97 ? -0.789 -15.273 -7.238 1 93.25 97 ILE A N 1
ATOM 727 C CA . ILE A 1 97 ? -1.359 -15.453 -8.57 1 93.25 97 ILE A CA 1
ATOM 728 C C . ILE A 1 97 ? -2.883 -15.445 -8.484 1 93.25 97 ILE A C 1
ATOM 730 O O . ILE A 1 97 ? -3.473 -16.219 -7.719 1 93.25 97 ILE A O 1
ATOM 734 N N . GLU A 1 98 ? -3.426 -14.586 -9.266 1 92.31 98 GLU A N 1
ATOM 735 C CA . GLU A 1 98 ? -4.879 -14.461 -9.297 1 92.31 98 GLU A CA 1
ATOM 736 C C . GLU A 1 98 ? -5.473 -15.156 -10.516 1 92.31 98 GLU A C 1
ATOM 738 O O . GLU A 1 98 ? -4.805 -15.289 -11.547 1 92.31 98 GLU A O 1
ATOM 743 N N . TYR A 1 99 ? -6.711 -15.711 -10.273 1 92.31 99 TYR A N 1
ATOM 744 C CA . TYR A 1 99 ? -7.531 -16.234 -11.359 1 92.31 99 TYR A CA 1
ATOM 745 C C . TYR A 1 99 ? -8.82 -15.438 -11.508 1 92.31 99 TYR A C 1
ATOM 747 O O . TYR A 1 99 ? -9.648 -15.414 -10.594 1 92.31 99 TYR A O 1
ATOM 755 N N . GLN A 1 100 ? -8.883 -14.664 -12.555 1 89 100 GLN A N 1
ATOM 756 C CA . GLN A 1 100 ? -10.055 -13.828 -12.805 1 89 100 GLN A CA 1
ATOM 757 C C . GLN A 1 100 ? -10.484 -13.906 -14.266 1 89 100 GLN A C 1
ATOM 759 O O . GLN A 1 100 ? -9.648 -13.797 -15.164 1 89 100 GLN A O 1
ATOM 764 N N . ASP A 1 101 ? -11.797 -14.109 -14.531 1 89.75 101 ASP A N 1
ATOM 765 C CA . ASP A 1 101 ? -12.375 -14.148 -15.875 1 89.75 101 ASP A CA 1
ATOM 766 C C . ASP A 1 101 ? -11.672 -15.18 -16.75 1 89.75 101 ASP A C 1
ATOM 768 O O . ASP A 1 101 ? -11.32 -14.898 -17.891 1 89.75 101 ASP A O 1
ATOM 772 N N . GLY A 1 102 ? -11.281 -16.234 -16.188 1 91.31 102 GLY A N 1
ATOM 773 C CA . GLY A 1 102 ? -10.727 -17.359 -16.938 1 91.31 102 GLY A CA 1
ATOM 774 C C . GLY A 1 102 ? -9.242 -17.219 -17.219 1 91.31 102 GLY A C 1
ATOM 775 O O . GLY A 1 102 ? -8.672 -17.984 -18 1 91.31 102 GLY A O 1
ATOM 776 N N . LYS A 1 103 ? -8.672 -16.188 -16.594 1 94.06 103 LYS A N 1
ATOM 777 C CA . LYS A 1 103 ? -7.262 -15.938 -16.875 1 94.06 103 LYS A CA 1
ATOM 778 C C . LYS A 1 103 ? -6.453 -15.812 -15.578 1 94.06 103 LYS A C 1
ATOM 780 O O . LYS A 1 103 ? -7 -15.461 -14.531 1 94.06 103 LYS A O 1
ATOM 785 N N . PHE A 1 104 ? -5.156 -16.141 -15.734 1 93.31 104 PHE A N 1
ATOM 786 C CA . PHE A 1 104 ? -4.219 -16.031 -14.617 1 93.31 104 PHE A CA 1
ATOM 787 C C . PHE A 1 104 ? -3.34 -14.797 -14.766 1 93.31 104 PHE A C 1
ATOM 789 O O . PHE A 1 104 ? -2.902 -14.469 -15.875 1 93.31 104 PHE A O 1
ATOM 796 N N . ARG A 1 105 ? -3.139 -14.141 -13.633 1 91.31 105 ARG A N 1
ATOM 797 C CA . ARG A 1 105 ? -2.24 -12.992 -13.602 1 91.31 105 ARG A CA 1
ATOM 798 C C . ARG A 1 105 ? -1.575 -12.852 -12.234 1 91.31 105 ARG A C 1
ATOM 800 O O . ARG A 1 105 ? -2.055 -13.406 -11.25 1 91.31 105 ARG A O 1
ATOM 807 N N . LEU A 1 106 ? -0.436 -12.234 -12.219 1 89.06 106 LEU A N 1
ATOM 808 C CA . LEU A 1 106 ? 0.194 -11.922 -10.938 1 89.06 106 LEU A CA 1
ATOM 809 C C . LEU A 1 106 ? -0.545 -10.789 -10.234 1 89.06 106 LEU A C 1
ATOM 811 O O . LEU A 1 106 ? -1.024 -9.859 -10.883 1 89.06 106 LEU A O 1
ATOM 815 N N . ASP A 1 107 ? -0.606 -11 -8.953 1 85.31 107 ASP A N 1
ATOM 816 C CA . ASP A 1 107 ? -1.146 -9.93 -8.117 1 85.31 107 ASP A CA 1
ATOM 817 C C . ASP A 1 107 ? -0.09 -8.867 -7.84 1 85.31 107 ASP A C 1
ATOM 819 O O . ASP A 1 107 ? 0.835 -9.086 -7.059 1 85.31 107 ASP A O 1
ATOM 823 N N . SER A 1 108 ? -0.266 -7.738 -8.539 1 76.06 108 SER A N 1
ATOM 824 C CA . SER A 1 108 ? 0.682 -6.648 -8.328 1 76.06 108 SER A CA 1
ATOM 825 C C . SER A 1 108 ? -0.041 -5.332 -8.055 1 76.06 108 SER A C 1
ATOM 827 O O . SER A 1 108 ? -0.987 -4.98 -8.766 1 76.06 108 SER A O 1
ATOM 829 N N . ILE A 1 109 ? 0.319 -4.797 -6.969 1 74.5 109 ILE A N 1
ATOM 830 C CA . ILE A 1 109 ? -0.223 -3.49 -6.602 1 74.5 109 ILE A CA 1
ATOM 831 C C . ILE A 1 109 ? 0.88 -2.436 -6.672 1 74.5 109 ILE A C 1
ATOM 833 O O . ILE A 1 109 ? 1.977 -2.641 -6.145 1 74.5 109 ILE A O 1
ATOM 837 N N . ILE A 1 110 ? 0.625 -1.388 -7.367 1 70.88 110 ILE A N 1
ATOM 838 C CA . ILE A 1 110 ? 1.555 -0.264 -7.383 1 70.88 110 ILE A CA 1
ATOM 839 C C . ILE A 1 110 ? 1.031 0.854 -6.484 1 70.88 110 ILE A C 1
ATOM 841 O O . ILE A 1 110 ? -0.163 1.159 -6.496 1 70.88 110 ILE A O 1
ATOM 845 N N . CYS A 1 111 ? 1.934 1.33 -5.609 1 73.81 111 CYS A N 1
ATOM 846 C CA . CYS A 1 111 ? 1.58 2.447 -4.742 1 73.81 111 CYS A CA 1
ATOM 847 C C . CYS A 1 111 ? 2.195 3.746 -5.25 1 73.81 111 CYS A C 1
ATOM 849 O O . CYS A 1 111 ? 3.404 3.816 -5.484 1 73.81 111 CYS A O 1
ATOM 851 N N . VAL A 1 112 ? 1.322 4.695 -5.512 1 72.94 112 VAL A N 1
ATOM 852 C CA . VAL A 1 112 ? 1.774 5.977 -6.043 1 72.94 112 VAL A CA 1
ATOM 853 C C . VAL A 1 112 ? 1.338 7.105 -5.109 1 72.94 112 VAL A C 1
ATOM 855 O O . VAL A 1 112 ? 0.296 7.012 -4.457 1 72.94 112 VAL A O 1
ATOM 858 N N . LYS A 1 113 ? 2.209 8.133 -4.996 1 74.88 113 LYS A N 1
ATOM 859 C CA . LYS A 1 113 ? 1.837 9.312 -4.215 1 74.88 113 LYS A CA 1
ATOM 860 C C . LYS A 1 113 ? 0.745 10.117 -4.914 1 74.88 113 LYS A C 1
ATOM 862 O O . LYS A 1 113 ? 0.816 10.352 -6.121 1 74.88 113 LYS A O 1
ATOM 867 N N . SER A 1 114 ? -0.324 10.352 -4.113 1 74.88 114 SER A N 1
ATOM 868 C CA . SER A 1 114 ? -1.378 11.203 -4.652 1 74.88 114 SER A CA 1
ATOM 869 C C . SER A 1 114 ? -0.931 12.664 -4.719 1 74.88 114 SER A C 1
ATOM 871 O O . SER A 1 114 ? -0.189 13.133 -3.854 1 74.88 114 SER A O 1
ATOM 873 N N . LYS A 1 115 ? -1.241 13.219 -5.957 1 78.06 115 LYS A N 1
ATOM 874 C CA . LYS A 1 115 ? -0.954 14.641 -6.086 1 78.06 115 LYS A CA 1
ATOM 875 C C . LYS A 1 115 ? -2.016 15.484 -5.383 1 78.06 115 LYS A C 1
ATOM 877 O O . LYS A 1 115 ? -3.049 15.805 -5.973 1 78.06 115 LYS A O 1
ATOM 882 N N . LEU A 1 116 ? -1.784 15.812 -4.109 1 83.31 116 LEU A N 1
ATOM 883 C CA . LEU A 1 116 ? -2.709 16.594 -3.299 1 83.31 116 LEU A CA 1
ATOM 884 C C . LEU A 1 116 ? -2.264 18.047 -3.227 1 83.31 116 LEU A C 1
ATOM 886 O O . LEU A 1 116 ? -1.118 18.375 -3.547 1 83.31 116 LEU A O 1
ATOM 890 N N . LYS A 1 117 ? -3.309 18.828 -2.988 1 90.06 117 LYS A N 1
ATOM 891 C CA . LYS A 1 117 ? -3.039 20.25 -2.896 1 90.06 117 LYS A CA 1
ATOM 892 C C . LYS A 1 117 ? -1.982 20.547 -1.835 1 90.06 117 LYS A C 1
ATOM 894 O O . LYS A 1 117 ? -1.919 19.859 -0.81 1 90.06 117 LYS A O 1
ATOM 899 N N . GLN A 1 118 ? -1.168 21.531 -2.227 1 93.69 118 GLN A N 1
ATOM 900 C CA . GLN A 1 118 ? -0.119 21.984 -1.315 1 93.69 118 GLN A CA 1
ATOM 901 C C . GLN A 1 118 ? -0.418 23.375 -0.769 1 93.69 118 GLN A C 1
ATOM 903 O O . GLN A 1 118 ? -1.131 24.156 -1.403 1 93.69 118 GLN A O 1
ATOM 908 N N . PHE A 1 119 ? 0.094 23.625 0.464 1 95.62 119 PHE A N 1
ATOM 909 C CA .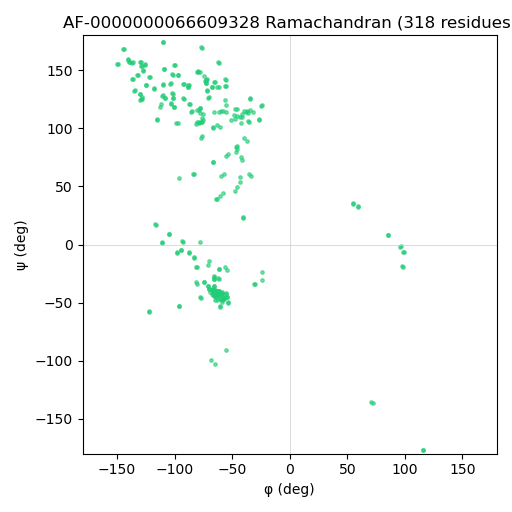 PHE A 1 119 ? -0.202 24.875 1.143 1 95.62 119 PHE A CA 1
ATOM 910 C C . PHE A 1 119 ? 1.05 25.438 1.8 1 95.62 119 PHE A C 1
ATOM 912 O O . PHE A 1 119 ? 1.992 24.703 2.096 1 95.62 119 PHE A O 1
ATOM 919 N N . 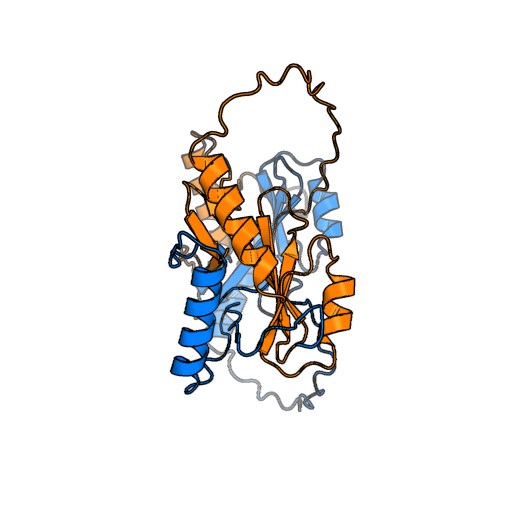ASP A 1 120 ? 0.998 26.781 2.002 1 94.12 120 ASP A N 1
ATOM 920 C CA . ASP A 1 120 ? 2.113 27.438 2.68 1 94.12 120 ASP A CA 1
ATOM 921 C C . ASP A 1 120 ? 2.01 27.266 4.195 1 94.12 120 ASP A C 1
ATOM 923 O O . ASP A 1 120 ? 2.992 27.453 4.914 1 94.12 120 ASP A O 1
ATOM 927 N N . SER A 1 121 ? 0.837 26.953 4.598 1 94.5 121 SER A N 1
ATOM 928 C CA . SER A 1 121 ? 0.563 26.844 6.027 1 94.5 121 SER A CA 1
ATOM 929 C C . SER A 1 121 ? -0.195 25.562 6.352 1 94.5 121 SER A C 1
ATOM 931 O O . SER A 1 121 ? -1.021 25.109 5.559 1 94.5 121 SER A O 1
ATOM 933 N N . VAL A 1 122 ? 0.109 25.031 7.527 1 95.5 122 VAL A N 1
ATOM 934 C CA . VAL A 1 122 ? -0.603 23.844 7.992 1 95.5 122 VAL A CA 1
ATOM 935 C C . VAL A 1 122 ? -2.068 24.188 8.25 1 95.5 122 VAL A C 1
ATOM 937 O O . VAL A 1 122 ? -2.965 23.406 7.914 1 95.5 122 VAL A O 1
ATOM 940 N N . VAL A 1 123 ? -2.258 25.328 8.82 1 95.88 123 VAL A N 1
ATOM 941 C CA . VAL A 1 123 ? -3.609 25.766 9.148 1 95.88 123 VAL A CA 1
ATOM 942 C C . VAL A 1 123 ? -4.449 25.875 7.883 1 95.88 123 VAL A C 1
ATOM 944 O O . VAL A 1 123 ? -5.594 25.406 7.848 1 95.88 123 VAL A O 1
ATOM 947 N N . HIS A 1 124 ? -3.809 26.422 6.836 1 95.69 124 HIS A N 1
ATOM 948 C CA . HIS A 1 124 ? -4.516 26.531 5.566 1 95.69 124 HIS A CA 1
ATOM 949 C C . HIS A 1 124 ? -4.805 25.156 4.977 1 95.69 124 HIS A C 1
ATOM 951 O O . HIS A 1 124 ? -5.863 24.938 4.383 1 95.69 124 HIS A O 1
ATOM 957 N N . LEU A 1 125 ? -3.896 24.25 5.098 1 94.38 125 LEU A N 1
ATOM 958 C CA . LEU A 1 125 ? -4.094 22.875 4.641 1 94.38 125 LEU A CA 1
ATOM 959 C C . LEU A 1 125 ? -5.293 22.25 5.336 1 94.38 125 LEU A C 1
ATOM 961 O O . LEU A 1 125 ? -6.191 21.719 4.676 1 94.38 125 LEU A O 1
ATOM 965 N N . ILE A 1 126 ? -5.328 22.375 6.629 1 93.94 126 ILE A N 1
ATOM 966 C CA . ILE A 1 126 ? -6.402 21.797 7.426 1 93.94 126 ILE A CA 1
ATOM 967 C C . ILE A 1 126 ? -7.734 22.438 7.059 1 93.94 126 ILE A C 1
ATOM 969 O O . ILE A 1 126 ? -8.727 21.75 6.816 1 93.94 126 ILE A O 1
ATOM 973 N N . ASP A 1 127 ? -7.734 23.734 6.996 1 92.94 127 ASP A N 1
ATOM 974 C CA . ASP A 1 127 ? -8.953 24.469 6.66 1 92.94 127 ASP A CA 1
ATOM 975 C C . ASP A 1 127 ? -9.508 24.016 5.312 1 92.94 127 ASP A C 1
ATOM 977 O O . ASP A 1 127 ? -10.719 23.859 5.156 1 92.94 127 ASP A O 1
ATOM 981 N N . TYR A 1 128 ? -8.648 23.938 4.406 1 91.31 128 TYR A N 1
ATOM 982 C CA . TYR A 1 128 ? -9.055 23.5 3.078 1 91.31 128 TYR A CA 1
ATOM 983 C C . TYR A 1 128 ? -9.789 22.172 3.139 1 91.31 128 TYR A C 1
ATOM 985 O O . TYR A 1 128 ? -10.859 22.016 2.559 1 91.31 128 TYR A O 1
ATOM 993 N N . TYR A 1 129 ? -9.211 21.188 3.82 1 88.81 129 TYR A N 1
ATOM 994 C CA . TYR A 1 129 ? -9.781 19.844 3.848 1 88.81 129 TYR A CA 1
ATOM 995 C C . TYR A 1 129 ? -11.016 19.797 4.742 1 88.81 129 TYR A C 1
ATOM 997 O O . TYR A 1 129 ? -11.938 19.016 4.496 1 88.81 129 TYR A O 1
ATOM 1005 N N . VAL A 1 130 ? -11.047 20.578 5.781 1 90.25 130 VAL A N 1
ATOM 1006 C CA . VAL A 1 130 ? -12.266 20.703 6.574 1 90.25 130 VAL A CA 1
ATOM 1007 C C . VAL A 1 130 ? -13.398 21.234 5.707 1 90.25 130 VAL A C 1
ATOM 1009 O O . VAL A 1 130 ? -14.508 20.703 5.723 1 90.25 130 VAL A O 1
ATOM 1012 N N . GLN A 1 131 ? -13.086 22.281 4.945 1 88.94 131 GLN A N 1
ATOM 1013 C CA . GLN A 1 131 ? -14.086 22.875 4.062 1 88.94 131 GLN A CA 1
ATOM 1014 C C . GLN A 1 131 ? -14.516 21.891 2.98 1 88.94 131 GLN A C 1
ATOM 1016 O O . GLN A 1 131 ? -15.695 21.828 2.621 1 88.94 131 GLN A O 1
ATOM 1021 N N . MET A 1 132 ? -13.594 21.234 2.439 1 85.5 132 MET A N 1
ATOM 1022 C CA . MET A 1 132 ? -13.898 20.234 1.424 1 85.5 132 MET A CA 1
ATOM 1023 C C . MET A 1 132 ? -14.898 19.203 1.957 1 85.5 132 MET A C 1
ATOM 1025 O O . MET A 1 132 ? -15.805 18.781 1.237 1 85.5 132 MET A O 1
ATOM 1029 N N . CYS A 1 133 ? -14.688 18.75 3.248 1 82.19 133 CYS A N 1
ATOM 1030 C CA . CYS A 1 133 ? -15.578 17.781 3.877 1 82.19 133 CYS A CA 1
ATOM 1031 C C . CYS A 1 133 ? -16.969 18.375 4.082 1 82.19 133 CYS A C 1
ATOM 1033 O O . CYS A 1 133 ? -17.969 17.672 3.957 1 82.19 133 CYS A O 1
ATOM 1035 N N . LYS A 1 134 ? -16.984 19.578 4.426 1 80.19 134 LYS A N 1
ATOM 1036 C CA . LYS A 1 134 ? -18.266 20.25 4.637 1 80.19 134 LYS A CA 1
ATOM 1037 C C . LYS A 1 134 ? -19.047 20.359 3.334 1 80.19 134 LYS A C 1
ATOM 1039 O O . LYS A 1 134 ? -20.281 20.234 3.328 1 80.19 134 LYS A O 1
ATOM 1044 N N . ASP A 1 135 ? -18.297 20.562 2.336 1 80.38 135 ASP A N 1
ATOM 1045 C CA . ASP A 1 135 ? -18.938 20.703 1.031 1 80.38 135 ASP A CA 1
ATOM 1046 C C . ASP A 1 135 ? -19.344 19.344 0.47 1 80.38 135 ASP A C 1
ATOM 1048 O O . ASP A 1 135 ? -20.359 19.234 -0.208 1 80.38 135 ASP A O 1
ATOM 1052 N N . LYS A 1 136 ? -18.484 18.328 0.534 1 67.38 136 LYS A N 1
ATOM 1053 C CA . LYS A 1 136 ? -18.766 17 0.006 1 67.38 136 LYS A CA 1
ATOM 1054 C C . LYS A 1 136 ? -19.812 16.266 0.854 1 67.38 136 LYS A C 1
ATOM 1056 O O . LYS A 1 136 ? -20.234 15.164 0.511 1 67.38 136 LYS A O 1
ATOM 1061 N N . ARG A 1 137 ? -20.031 16.734 2.098 1 55.44 137 ARG A N 1
ATOM 1062 C CA . ARG A 1 137 ? -20.969 15.969 2.91 1 55.44 137 ARG A CA 1
ATOM 1063 C C . ARG A 1 137 ? -21.938 15.18 2.031 1 55.44 137 ARG A C 1
ATOM 1065 O O . ARG A 1 137 ? -22.797 14.453 2.539 1 55.44 137 ARG A O 1
ATOM 1072 N N . THR A 1 138 ? -22.203 15.461 0.937 1 46.47 138 THR A N 1
ATOM 1073 C CA . THR A 1 138 ? -23.25 14.547 0.481 1 46.47 138 THR A CA 1
ATOM 1074 C C . THR A 1 138 ? -22.703 13.125 0.349 1 46.47 138 THR A C 1
ATOM 1076 O O . THR A 1 138 ? -23.328 12.172 0.816 1 46.47 138 THR A O 1
ATOM 1079 N N . GLY A 1 139 ? -22.266 12.461 -0.963 1 40.25 139 GLY A N 1
ATOM 1080 C CA . GLY A 1 139 ? -22.391 11.016 -1.099 1 40.25 139 GLY A CA 1
ATOM 1081 C C . GLY A 1 139 ? -21.25 10.258 -0.438 1 40.25 139 GLY A C 1
ATOM 1082 O O . GLY A 1 139 ? -20.125 10.758 -0.374 1 40.25 139 GLY A O 1
ATOM 1083 N N . PRO A 1 140 ? -21.609 9.523 0.536 1 41.41 140 PRO A N 1
ATOM 1084 C CA . PRO A 1 140 ? -20.734 8.562 1.223 1 41.41 140 PRO A CA 1
ATOM 1085 C C . PRO A 1 140 ? -19.75 7.879 0.28 1 41.41 140 PRO A C 1
ATOM 1087 O O . PRO A 1 140 ? -20.172 7.234 -0.69 1 41.41 140 PRO A O 1
ATOM 1090 N N . GLU A 1 141 ? -18.953 8.531 -0.318 1 41.56 141 GLU A N 1
ATOM 1091 C CA . GLU A 1 141 ? -18.25 7.617 -1.207 1 41.56 141 GLU A CA 1
ATOM 1092 C C . GLU A 1 141 ? -17.484 6.562 -0.415 1 41.56 141 GLU A C 1
ATOM 1094 O O . GLU A 1 141 ? -16.766 6.887 0.539 1 41.56 141 GLU A O 1
ATOM 1099 N N . ALA A 1 142 ? -18 5.492 -0.388 1 39.41 142 ALA A N 1
ATOM 1100 C CA . ALA A 1 142 ? -17.484 4.277 0.237 1 39.41 142 ALA A CA 1
ATOM 1101 C C . ALA A 1 142 ? -15.984 4.145 0.02 1 39.41 142 ALA A C 1
ATOM 1103 O O . ALA A 1 142 ? -15.484 4.375 -1.086 1 39.41 142 ALA A O 1
ATOM 1104 N N . PRO A 1 143 ? -15.242 4.211 1.145 1 41.75 143 PRO A N 1
ATOM 1105 C CA . PRO A 1 143 ? -13.82 3.896 0.996 1 41.75 143 PRO A CA 1
ATOM 1106 C C . PRO A 1 143 ? -13.578 2.689 0.093 1 41.75 143 PRO A C 1
ATOM 1108 O O . PRO A 1 143 ? -14.117 1.609 0.337 1 41.75 143 PRO A O 1
ATOM 1111 N N . ARG A 1 144 ? -13.664 2.656 -1.111 1 44.03 144 ARG A N 1
ATOM 1112 C CA . ARG A 1 144 ? -13.242 1.479 -1.862 1 44.03 144 ARG A CA 1
ATOM 1113 C C . ARG A 1 144 ? -11.734 1.467 -2.057 1 44.03 144 ARG A C 1
ATOM 1115 O O . ARG A 1 144 ? -11.109 2.521 -2.189 1 44.03 144 ARG A O 1
ATOM 1122 N N . ASN A 1 145 ? -11.18 0.272 -2.107 1 45 145 ASN A N 1
ATOM 1123 C CA . ASN A 1 145 ? -9.82 -0.038 -2.547 1 45 145 ASN A CA 1
ATOM 1124 C C . ASN A 1 145 ? -8.781 0.689 -1.706 1 45 145 ASN A C 1
ATOM 1126 O O . ASN A 1 145 ? -7.816 1.239 -2.242 1 45 145 ASN A O 1
ATOM 1130 N N . GLY A 1 146 ? -9.031 1.002 -0.172 1 47.78 146 GLY A N 1
ATOM 1131 C CA . GLY A 1 146 ? -8.008 1.558 0.696 1 47.78 146 GLY A CA 1
ATOM 1132 C C . GLY A 1 146 ? -8.102 3.064 0.849 1 47.78 146 GLY A C 1
ATOM 1133 O O . GLY A 1 146 ? -7.211 3.695 1.416 1 47.78 146 GLY A O 1
ATOM 1134 N N . THR A 1 147 ? -9.078 3.531 0.126 1 51.25 147 THR A N 1
ATOM 1135 C CA . THR A 1 147 ? -9.242 4.977 0.217 1 51.25 147 THR A CA 1
ATOM 1136 C C . THR A 1 147 ? -9.938 5.359 1.521 1 51.25 147 THR A C 1
ATOM 1138 O O . THR A 1 147 ? -10.883 4.695 1.946 1 51.25 147 THR A O 1
ATOM 1141 N N . VAL A 1 148 ? -9.227 5.898 2.498 1 53.75 148 VAL A N 1
ATOM 1142 C CA . VAL A 1 148 ? -9.805 6.406 3.738 1 53.75 148 VAL A CA 1
ATOM 1143 C C . VAL A 1 148 ? -10.406 7.789 3.496 1 53.75 148 VAL A C 1
ATOM 1145 O O . VAL A 1 148 ? -9.766 8.664 2.906 1 53.75 148 VAL A O 1
ATOM 1148 N N . HIS A 1 149 ? -11.719 7.723 3.465 1 60.53 149 HIS A N 1
ATOM 1149 C CA . HIS A 1 149 ? -12.367 9.031 3.436 1 60.53 149 HIS A CA 1
ATOM 1150 C C . HIS A 1 149 ? -12.133 9.789 4.738 1 60.53 149 HIS A C 1
ATOM 1152 O O . HIS A 1 149 ? -12.516 9.312 5.812 1 60.53 149 HIS A O 1
ATOM 1158 N N . LEU A 1 150 ? -11.195 10.727 4.738 1 70 150 LEU A N 1
ATOM 1159 C CA . LEU A 1 150 ? -10.93 11.562 5.906 1 70 150 LEU A CA 1
ATOM 1160 C C . LEU A 1 150 ? -12 12.641 6.047 1 70 150 LEU A C 1
ATOM 1162 O O . LEU A 1 150 ? -12.273 13.375 5.098 1 70 150 LEU A O 1
ATOM 1166 N N . TYR A 1 151 ? -12.859 12.477 7.082 1 79.94 151 TYR A N 1
ATOM 1167 C CA . TYR A 1 151 ? -13.812 13.531 7.414 1 79.94 151 TYR A CA 1
ATOM 1168 C C . TYR A 1 151 ? -13.312 14.375 8.57 1 79.94 151 TYR A C 1
ATOM 1170 O O . TYR A 1 151 ? -13.242 13.906 9.711 1 79.94 151 TYR A O 1
ATOM 1178 N N . LEU A 1 152 ? -12.875 15.547 8.164 1 89.31 152 LEU A N 1
ATOM 1179 C CA . LEU A 1 152 ? -12.445 16.5 9.172 1 89.31 152 LEU A CA 1
ATOM 1180 C C . LEU A 1 152 ? -13.523 17.547 9.438 1 89.31 152 LEU A C 1
ATOM 1182 O O . LEU A 1 152 ? -13.898 18.297 8.539 1 89.31 152 LEU A O 1
ATOM 1186 N N . THR A 1 153 ? -14.055 17.625 10.672 1 90.5 153 THR A N 1
ATOM 1187 C CA . THR A 1 153 ? -15.156 18.531 10.961 1 90.5 153 THR A CA 1
ATOM 1188 C C . THR A 1 153 ? -14.781 19.5 12.078 1 90.5 153 THR A C 1
ATOM 1190 O O . THR A 1 153 ? -14.883 20.719 11.914 1 90.5 153 THR A O 1
ATOM 1193 N N . LYS A 1 154 ? -14.406 18.969 13.234 1 92.31 154 LYS A N 1
ATOM 1194 C CA . LYS A 1 154 ? -14.18 19.781 14.414 1 92.31 154 LYS A CA 1
ATOM 1195 C C . LYS A 1 154 ? -12.828 19.484 15.055 1 92.31 154 LYS A C 1
ATOM 1197 O O . LYS A 1 154 ? -12.547 18.328 15.391 1 92.31 154 LYS A O 1
ATOM 1202 N N . PRO A 1 155 ? -12.039 20.516 15.234 1 95.5 155 PRO A N 1
ATOM 1203 C CA . PRO A 1 155 ? -10.773 20.281 15.93 1 95.5 155 PRO A CA 1
ATOM 1204 C C . PRO A 1 155 ? -10.953 20.016 17.422 1 95.5 155 PRO A C 1
ATOM 1206 O O . PRO A 1 155 ? -11.883 20.547 18.031 1 95.5 155 PRO A O 1
ATOM 1209 N N . LEU A 1 156 ? -10.18 19.141 17.922 1 96.38 156 LEU A N 1
ATOM 1210 C CA . LEU A 1 156 ? -10.109 18.938 19.359 1 96.38 156 LEU A CA 1
ATOM 1211 C C . LEU A 1 156 ? -9.109 19.906 20 1 96.38 156 LEU A C 1
ATOM 1213 O O . LEU A 1 156 ? -7.898 19.766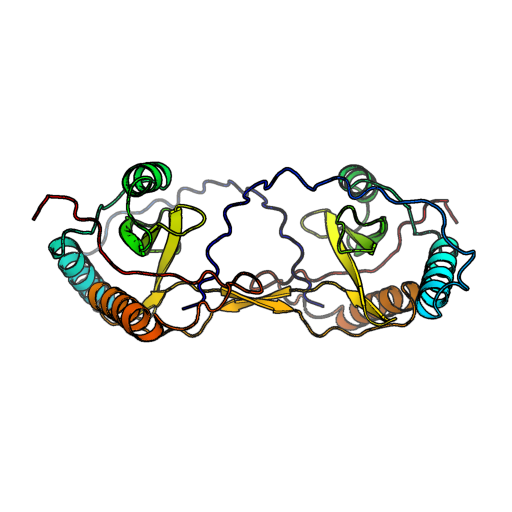 19.797 1 96.38 156 LEU A O 1
ATOM 1217 N N . TYR A 1 157 ? -9.633 20.828 20.844 1 94.5 157 TYR A N 1
ATOM 1218 C CA . TYR A 1 157 ? -8.789 21.875 21.406 1 94.5 157 TYR A CA 1
ATOM 1219 C C . TYR A 1 157 ? -8.133 21.422 22.703 1 94.5 157 TYR A C 1
ATOM 1221 O O . TYR A 1 157 ? -8.719 20.625 23.453 1 94.5 157 TYR A O 1
ATOM 1229 N N . THR A 1 158 ? -6.859 21.719 22.906 1 87.19 158 THR A N 1
ATOM 1230 C CA . THR A 1 158 ? -6.121 21.406 24.125 1 87.19 158 THR A CA 1
ATOM 1231 C C . THR A 1 158 ? -6.75 22.094 25.344 1 87.19 158 THR A C 1
ATOM 1233 O O . THR A 1 158 ? -6.762 21.531 26.438 1 87.19 158 THR A O 1
ATOM 1236 N N . SER A 1 159 ? -6.938 23.328 25.266 1 75.81 159 SER A N 1
ATOM 1237 C CA . SER A 1 159 ? -7.605 24.031 26.344 1 75.81 159 SER A CA 1
ATOM 1238 C C . SER A 1 159 ? -8.969 24.562 25.922 1 75.81 159 SER A C 1
ATOM 1240 O O . SER A 1 159 ? -9.188 24.828 24.734 1 75.81 159 SER A O 1
ATOM 1242 N N . ALA A 1 160 ? -10.164 24.062 26.641 1 56.78 160 ALA A N 1
ATOM 1243 C CA . ALA A 1 160 ? -11.5 24.594 26.391 1 56.78 160 ALA A CA 1
ATOM 1244 C C . ALA A 1 160 ? -11.438 26.078 26 1 56.78 160 ALA A C 1
ATOM 1246 O O . ALA A 1 160 ? -10.734 26.859 26.641 1 56.78 160 ALA A O 1
ATOM 1247 N N . PRO A 1 161 ? -11.844 26.297 24.703 1 46.34 161 PRO A N 1
ATOM 1248 C CA . PRO A 1 161 ? -11.953 27.75 24.516 1 46.34 161 PRO A CA 1
ATOM 1249 C C . PRO A 1 161 ? -12.633 28.422 25.703 1 46.34 161 PRO A C 1
ATOM 1251 O O . PRO A 1 161 ? -13.422 27.797 26.422 1 46.34 161 PRO A O 1
ATOM 1254 N N . MET B 1 1 ? 10.008 -7.145 -13.602 1 27.44 1 MET B N 1
ATOM 1255 C CA . MET B 1 1 ? 8.609 -6.969 -13.227 1 27.44 1 MET B CA 1
ATOM 1256 C C . MET B 1 1 ? 8.477 -6.656 -11.742 1 27.44 1 MET B C 1
ATOM 1258 O O . MET B 1 1 ? 9.016 -7.383 -10.898 1 27.44 1 MET B O 1
ATOM 1262 N N . THR B 1 2 ? 8.391 -5.27 -11.461 1 31.38 2 THR B N 1
ATOM 1263 C CA . THR B 1 2 ? 8.477 -4.715 -10.109 1 31.38 2 THR B CA 1
ATOM 1264 C C . THR B 1 2 ? 7.27 -5.137 -9.273 1 31.38 2 THR B C 1
ATOM 1266 O O . THR B 1 2 ? 6.133 -4.773 -9.586 1 31.38 2 THR B O 1
ATOM 1269 N N . LEU B 1 3 ? 7.137 -6.336 -8.883 1 41.75 3 LEU B N 1
ATOM 1270 C CA . LEU B 1 3 ? 6.004 -6.75 -8.062 1 41.75 3 LEU B CA 1
ATOM 1271 C C . LEU B 1 3 ? 6.172 -6.273 -6.621 1 41.75 3 LEU B C 1
ATOM 1273 O O . LEU B 1 3 ? 7.293 -6.188 -6.121 1 41.75 3 LEU B O 1
ATOM 1277 N N . ARG B 1 4 ? 5.359 -5.387 -6.223 1 35.78 4 ARG B N 1
ATOM 1278 C CA . ARG B 1 4 ? 5.406 -4.996 -4.816 1 35.78 4 ARG B CA 1
ATOM 1279 C C . ARG B 1 4 ? 5.285 -6.211 -3.906 1 35.78 4 ARG B C 1
ATOM 1281 O O . ARG B 1 4 ? 4.324 -6.977 -4.012 1 35.78 4 ARG B O 1
ATOM 1288 N N . CYS B 1 5 ? 6.391 -6.875 -3.811 1 39.16 5 CYS B N 1
ATOM 1289 C CA . CYS B 1 5 ? 6.359 -7.922 -2.797 1 39.16 5 CYS B CA 1
ATOM 1290 C C . CYS B 1 5 ? 5.984 -7.352 -1.434 1 39.16 5 CYS B C 1
ATOM 1292 O O . CYS B 1 5 ? 6.391 -6.238 -1.089 1 39.16 5 CYS B O 1
ATOM 1294 N N . LEU B 1 6 ? 4.949 -7.809 -0.887 1 35.16 6 LEU B N 1
ATOM 1295 C CA . LEU B 1 6 ? 4.695 -7.52 0.52 1 35.16 6 LEU B CA 1
ATOM 1296 C C . LEU B 1 6 ? 6 -7.512 1.314 1 35.16 6 LEU B C 1
ATOM 1298 O O . LEU B 1 6 ? 6.758 -8.477 1.277 1 35.16 6 LEU B O 1
ATOM 1302 N N . GLU B 1 7 ? 6.594 -6.355 1.354 1 32.78 7 GLU B N 1
ATOM 1303 C CA . GLU B 1 7 ? 7.871 -6.113 2.023 1 32.78 7 GLU B CA 1
ATOM 1304 C C . GLU B 1 7 ? 7.938 -6.848 3.359 1 32.78 7 GLU B C 1
ATOM 1306 O O . GLU B 1 7 ? 6.969 -6.852 4.121 1 32.78 7 GLU B O 1
ATOM 1311 N N . PRO B 1 8 ? 8.828 -7.859 3.418 1 32.97 8 PRO B N 1
ATOM 1312 C CA . PRO B 1 8 ? 9.25 -8.227 4.773 1 32.97 8 PRO B CA 1
ATOM 1313 C C . PRO B 1 8 ? 9.625 -7.016 5.621 1 32.97 8 PRO B C 1
ATOM 1315 O O . PRO B 1 8 ? 10.148 -6.031 5.102 1 32.97 8 PRO B O 1
ATOM 1318 N N . SER B 1 9 ? 8.836 -6.602 6.625 1 30.14 9 SER B N 1
ATOM 1319 C CA . SER B 1 9 ? 9.188 -5.59 7.617 1 30.14 9 SER B CA 1
ATOM 1320 C C . SER B 1 9 ? 10.594 -5.82 8.164 1 30.14 9 SER B C 1
ATOM 1322 O O . SER B 1 9 ? 10.789 -6.645 9.062 1 30.14 9 SER B O 1
ATOM 1324 N N . GLY B 1 10 ? 11.555 -6 7.254 1 24.55 10 GLY B N 1
ATOM 1325 C CA . GLY B 1 10 ? 12.828 -6.156 7.934 1 24.55 10 GLY B CA 1
ATOM 1326 C C . GLY B 1 10 ? 13.203 -4.957 8.789 1 24.55 10 GLY B C 1
ATOM 1327 O O . GLY B 1 10 ? 13 -3.811 8.375 1 24.55 10 GLY B O 1
ATOM 1328 N N . ASN B 1 11 ? 13.281 -5.145 10.094 1 25.47 11 ASN B N 1
ATOM 1329 C CA . ASN B 1 11 ? 13.688 -4.312 11.219 1 25.47 11 ASN B CA 1
ATOM 1330 C C . ASN B 1 11 ? 15.141 -3.859 11.078 1 25.47 11 ASN B C 1
ATOM 1332 O O . ASN B 1 11 ? 16.062 -4.641 11.32 1 25.47 11 ASN B O 1
ATOM 1336 N N . GLY B 1 12 ? 15.68 -3.455 9.977 1 22.2 12 GLY B N 1
ATOM 1337 C CA . GLY B 1 12 ? 17.109 -3.201 10.07 1 22.2 12 GLY B CA 1
ATOM 1338 C C . GLY B 1 12 ? 17.453 -2.111 11.062 1 22.2 12 GLY B C 1
ATOM 1339 O O . GLY B 1 12 ? 16.828 -1.047 11.07 1 22.2 12 GLY B O 1
ATOM 1340 N N . GLY B 1 13 ? 18.156 -2.404 12.195 1 21.41 13 GLY B N 1
ATOM 1341 C CA . GLY B 1 13 ? 18.562 -1.715 13.414 1 21.41 13 GLY B CA 1
ATOM 1342 C C . GLY B 1 13 ? 19.609 -0.638 13.156 1 21.41 13 GLY B C 1
ATOM 1343 O O . GLY B 1 13 ? 19.703 0.33 13.914 1 21.41 13 GLY B O 1
ATOM 1344 N N . GLU B 1 14 ? 20.672 -0.768 12.281 1 26.12 14 GLU B N 1
ATOM 1345 C CA . GLU B 1 14 ? 21.938 -0.385 12.93 1 26.12 14 GLU B CA 1
ATOM 1346 C C . GLU B 1 14 ? 22.031 1.129 13.086 1 26.12 14 GLU B C 1
ATOM 1348 O O . GLU B 1 14 ? 21.453 1.881 12.297 1 26.12 14 GLU B O 1
ATOM 1353 N N . GLY B 1 15 ? 22.688 1.623 14.258 1 23.06 15 GLY B N 1
ATOM 1354 C CA . GLY B 1 15 ? 22.938 2.697 15.203 1 23.06 15 GLY B CA 1
ATOM 1355 C C . GLY B 1 15 ? 23.906 3.742 14.68 1 23.06 15 GLY B C 1
ATOM 1356 O O . GLY B 1 15 ? 24.344 4.621 15.422 1 23.06 15 GLY B O 1
ATOM 1357 N N . THR B 1 16 ? 24.484 3.758 13.438 1 23.39 16 THR B N 1
ATOM 1358 C CA . THR B 1 16 ? 25.703 4.551 13.539 1 23.39 16 THR B CA 1
ATOM 1359 C C . THR B 1 16 ? 25.391 6.008 13.852 1 23.39 16 THR B C 1
ATOM 1361 O O . THR B 1 16 ? 24.469 6.586 13.266 1 23.39 16 THR B O 1
ATOM 1364 N N . ARG B 1 17 ? 25.828 6.414 15.094 1 23.73 17 ARG B N 1
ATOM 1365 C CA . ARG B 1 17 ? 25.844 7.672 15.844 1 23.73 17 ARG B CA 1
ATOM 1366 C C . ARG B 1 17 ? 26.625 8.742 15.094 1 23.73 17 ARG B C 1
ATOM 1368 O O . ARG B 1 17 ? 27.844 8.625 14.938 1 23.73 17 ARG B O 1
ATOM 1375 N N . SER B 1 18 ? 26.219 9.078 13.867 1 25.41 18 SER B N 1
ATOM 1376 C CA . SER B 1 18 ? 26.984 10.195 13.32 1 25.41 18 SER B CA 1
ATOM 1377 C C . SER B 1 18 ? 27.078 11.336 14.328 1 25.41 18 SER B C 1
ATOM 1379 O O . SER B 1 18 ? 26.125 11.609 15.055 1 25.41 18 SER B O 1
ATOM 1381 N N . GLN B 1 19 ? 28.297 11.609 14.883 1 26 19 GLN B N 1
ATOM 1382 C CA . GLN B 1 19 ? 28.828 12.68 15.719 1 26 19 GLN B CA 1
ATOM 1383 C C . GLN B 1 19 ? 28.406 14.047 15.203 1 26 19 GLN B C 1
ATOM 1385 O O . GLN B 1 19 ? 28.734 14.422 14.07 1 26 19 GLN B O 1
ATOM 1390 N N . TRP B 1 20 ? 27.141 14.5 15.562 1 28.36 20 TRP B N 1
ATOM 1391 C CA . TRP B 1 20 ? 26.578 15.836 15.406 1 28.36 20 TRP B CA 1
ATOM 1392 C C . TRP B 1 20 ? 27.609 16.906 15.805 1 28.36 20 TRP B C 1
ATOM 1394 O O . TRP B 1 20 ? 27.938 17.047 16.984 1 28.36 20 TRP B O 1
ATOM 1404 N N . GLY B 1 21 ? 28.812 16.891 15.234 1 30.89 21 GLY B N 1
ATOM 1405 C CA . GLY B 1 21 ? 29.594 18.062 15.555 1 30.89 21 GLY B CA 1
ATOM 1406 C C . GLY B 1 21 ? 28.797 19.359 15.523 1 30.89 21 GLY B C 1
ATOM 1407 O O . GLY B 1 21 ? 27.984 19.562 14.609 1 30.89 21 GLY B O 1
ATOM 1408 N N . THR B 1 22 ? 28.422 19.984 16.625 1 30.41 22 THR B N 1
ATOM 1409 C CA . THR B 1 22 ? 27.625 21.094 17.141 1 30.41 22 THR B CA 1
ATOM 1410 C C . THR B 1 22 ? 28.031 22.406 16.469 1 30.41 22 THR B C 1
ATOM 1412 O O . THR B 1 22 ? 27.531 23.469 16.812 1 30.41 22 THR B O 1
ATOM 1415 N N . ALA B 1 23 ? 29.281 22.609 15.844 1 36.31 23 ALA B N 1
ATOM 1416 C CA . ALA B 1 23 ? 29.578 24.031 15.727 1 36.31 23 ALA B CA 1
ATOM 1417 C C . ALA B 1 23 ? 28.562 24.734 14.828 1 36.31 23 ALA B C 1
ATOM 1419 O O . ALA B 1 23 ? 28.641 24.641 13.602 1 36.31 23 ALA B O 1
ATOM 1420 N N . GLY B 1 24 ? 27.344 24.438 14.859 1 35.75 24 GLY B N 1
ATOM 1421 C CA . GLY B 1 24 ? 26.391 25.062 13.945 1 35.75 24 GLY B CA 1
ATOM 1422 C C . GLY B 1 24 ? 26.578 26.578 13.852 1 35.75 24 GLY B C 1
ATOM 1423 O O . GLY B 1 24 ? 26.578 27.266 14.867 1 35.75 24 GLY B O 1
ATOM 1424 N N . SER B 1 25 ? 27.438 27.156 13.062 1 39.84 25 SER B N 1
ATOM 1425 C CA . SER B 1 25 ? 27.375 28.562 12.656 1 39.84 25 SER B CA 1
ATOM 1426 C C . SER B 1 25 ? 25.938 29.094 12.75 1 39.84 25 SER B C 1
ATOM 1428 O O . SER B 1 25 ? 24.984 28.375 12.438 1 39.84 25 SER B O 1
ATOM 1430 N N . ALA B 1 26 ? 25.609 30.141 13.547 1 43.88 26 ALA B N 1
ATOM 1431 C CA . ALA B 1 26 ? 24.328 30.797 13.695 1 43.88 26 ALA B CA 1
ATOM 1432 C C . ALA B 1 26 ? 23.625 30.953 12.344 1 43.88 26 ALA B C 1
ATOM 1434 O O . ALA B 1 26 ? 23.891 31.906 11.609 1 43.88 26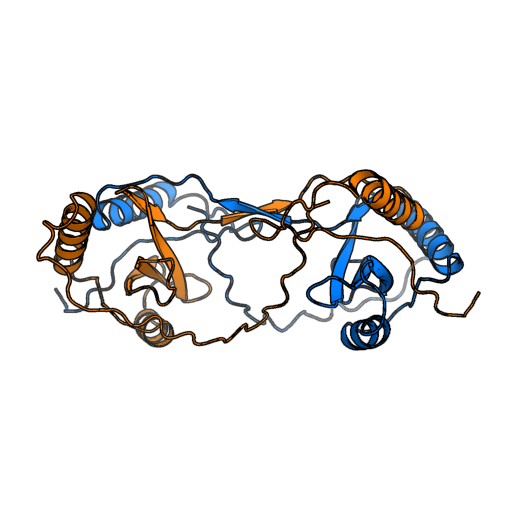 ALA B O 1
ATOM 1435 N N . GLU B 1 27 ? 23.859 30.188 11.242 1 47.72 27 GLU B N 1
ATOM 1436 C CA . GLU B 1 27 ? 23.359 30.266 9.875 1 47.72 27 GLU B CA 1
ATOM 1437 C C . GLU B 1 27 ? 21.906 30.719 9.844 1 47.72 27 GLU B C 1
ATOM 1439 O O . GLU B 1 27 ? 21.094 30.281 10.672 1 47.72 27 GLU B O 1
ATOM 1444 N N . GLU B 1 28 ? 21.688 32.031 9.406 1 55.88 28 GLU B N 1
ATOM 1445 C CA . GLU B 1 28 ? 20.359 32.562 9.094 1 55.88 28 GLU B CA 1
ATOM 1446 C C . GLU B 1 28 ? 19.422 31.422 8.664 1 55.88 28 GLU B C 1
ATOM 1448 O O . GLU B 1 28 ? 19.812 30.578 7.855 1 55.88 28 GLU B O 1
ATOM 1453 N N . PRO B 1 29 ? 18.594 31.172 9.555 1 64.5 29 PRO B N 1
ATOM 1454 C CA . PRO B 1 29 ? 17.703 30.078 9.156 1 64.5 29 PRO B CA 1
ATOM 1455 C C . PRO B 1 29 ? 17.375 30.109 7.664 1 64.5 29 PRO B C 1
ATOM 1457 O O . PRO B 1 29 ? 17.188 31.188 7.09 1 64.5 29 PRO B O 1
ATOM 1460 N N . SER B 1 30 ? 17.781 29.203 6.895 1 77.12 30 SER B N 1
ATOM 1461 C CA . SER B 1 30 ? 17.391 29.062 5.496 1 77.12 30 SER B CA 1
ATOM 1462 C C . SER B 1 30 ? 15.945 29.5 5.285 1 77.12 30 SER B C 1
ATOM 1464 O O . SER B 1 30 ? 15.125 29.406 6.199 1 77.12 30 SER B O 1
ATOM 1466 N N . PRO B 1 31 ? 15.75 30.406 4.383 1 82 31 PRO B N 1
ATOM 1467 C CA . PRO B 1 31 ? 14.383 30.812 4.078 1 82 31 PRO B CA 1
ATOM 1468 C C . PRO B 1 31 ? 13.367 29.688 4.285 1 82 31 PRO B C 1
ATOM 1470 O O . PRO B 1 31 ? 12.258 29.938 4.758 1 82 31 PRO B O 1
ATOM 1473 N N . GLN B 1 32 ? 13.828 28.531 4.016 1 83.06 32 GLN B N 1
ATOM 1474 C CA . GLN B 1 32 ? 12.922 27.406 4.199 1 83.06 32 GLN B CA 1
ATOM 1475 C C . GLN B 1 32 ? 12.656 27.156 5.68 1 83.06 32 GLN B C 1
ATOM 1477 O O . GLN B 1 32 ? 11.516 26.875 6.074 1 83.06 32 GLN B O 1
ATOM 1482 N N . ALA B 1 33 ? 13.68 27.312 6.441 1 86.56 33 ALA B N 1
ATOM 1483 C CA . ALA B 1 33 ? 13.531 27.125 7.879 1 86.56 33 ALA B CA 1
ATOM 1484 C C . ALA B 1 33 ? 12.648 28.203 8.492 1 86.56 33 ALA B C 1
ATOM 1486 O O . ALA B 1 33 ? 11.844 27.922 9.391 1 86.56 33 ALA B O 1
ATOM 1487 N N . ALA B 1 34 ? 12.805 29.359 8.016 1 89.25 34 ALA B N 1
ATOM 1488 C CA . ALA B 1 34 ? 11.992 30.469 8.523 1 89.25 34 ALA B CA 1
ATOM 1489 C C . ALA B 1 34 ? 10.516 30.266 8.188 1 89.25 34 ALA B C 1
ATOM 1491 O O . ALA B 1 34 ? 9.648 30.562 9.008 1 89.25 34 ALA B O 1
ATOM 1492 N N . ARG B 1 35 ? 10.266 29.859 6.977 1 89.88 35 ARG B N 1
ATOM 1493 C CA . ARG B 1 35 ? 8.891 29.594 6.57 1 89.88 35 ARG B CA 1
ATOM 1494 C C . ARG B 1 35 ? 8.266 28.5 7.426 1 89.88 35 ARG B C 1
ATOM 1496 O O . ARG B 1 35 ? 7.113 28.609 7.84 1 89.88 35 ARG B O 1
ATOM 1503 N N . LEU B 1 36 ? 9.062 27.469 7.668 1 92.75 36 LEU B N 1
ATOM 1504 C CA . LEU B 1 36 ? 8.57 26.375 8.492 1 92.75 36 LEU B CA 1
ATOM 1505 C C . LEU B 1 36 ? 8.281 26.844 9.914 1 92.75 36 LEU B C 1
ATOM 1507 O O . LEU B 1 36 ? 7.254 26.5 10.492 1 92.75 36 LEU B O 1
ATOM 1511 N N . ALA B 1 37 ? 9.188 27.594 10.438 1 92.81 37 ALA B N 1
ATOM 1512 C CA . ALA B 1 37 ? 9.008 28.125 11.789 1 92.81 37 ALA B CA 1
ATOM 1513 C C . ALA B 1 37 ? 7.73 28.953 11.883 1 92.81 37 ALA B C 1
ATOM 1515 O O . ALA B 1 37 ? 6.992 28.859 12.867 1 92.81 37 ALA B O 1
ATOM 1516 N N . LYS B 1 38 ? 7.527 29.797 10.969 1 93.75 38 LYS B N 1
ATOM 1517 C CA . LYS B 1 38 ? 6.316 30.609 10.945 1 93.75 38 LYS B CA 1
ATOM 1518 C C . LYS B 1 38 ? 5.066 29.734 10.922 1 93.75 38 LYS B C 1
ATOM 1520 O O . LYS B 1 38 ? 4.105 30 11.648 1 93.75 38 LYS B O 1
ATOM 1525 N N . ALA B 1 39 ? 5.07 28.734 10.078 1 93.56 39 ALA B N 1
ATOM 1526 C CA . ALA B 1 39 ? 3.928 27.828 9.953 1 93.56 39 ALA B CA 1
ATOM 1527 C C . ALA B 1 39 ? 3.66 27.094 11.266 1 93.56 39 ALA B C 1
ATOM 1529 O O . ALA B 1 39 ? 2.508 26.938 11.672 1 93.56 39 ALA B O 1
ATOM 1530 N N . LEU B 1 40 ? 4.699 26.703 11.922 1 93.62 40 LEU B N 1
ATOM 1531 C CA . LEU B 1 40 ? 4.559 25.984 13.18 1 93.62 40 LEU B CA 1
ATOM 1532 C C . LEU B 1 40 ? 4.066 26.906 14.281 1 93.62 40 LEU B C 1
ATOM 1534 O O . LEU B 1 40 ? 3.309 26.484 15.164 1 93.62 40 LEU B O 1
ATOM 1538 N N . ARG B 1 41 ? 4.516 28.125 14.234 1 94.5 41 ARG B N 1
ATOM 1539 C CA . ARG B 1 41 ? 4.023 29.109 15.195 1 94.5 41 ARG B CA 1
ATOM 1540 C C . ARG B 1 41 ? 2.527 29.344 15.023 1 94.5 41 ARG B C 1
ATOM 1542 O O . ARG B 1 41 ? 1.787 29.406 16.016 1 94.5 41 ARG B O 1
ATOM 1549 N N . GLU B 1 42 ? 2.145 29.453 13.789 1 95.56 42 GLU B N 1
ATOM 1550 C CA . GLU B 1 42 ? 0.724 29.625 13.5 1 95.56 42 GLU B CA 1
ATOM 1551 C C . GLU B 1 42 ? -0.087 28.438 14.016 1 95.56 42 GLU B C 1
ATOM 1553 O O . GLU B 1 42 ? -1.158 28.625 14.594 1 95.56 42 GLU B O 1
ATOM 1558 N N . LEU B 1 43 ? 0.421 27.312 13.805 1 95.44 43 LEU B N 1
ATOM 1559 C CA . LEU B 1 43 ? -0.255 26.094 14.258 1 95.44 43 LEU B CA 1
ATOM 1560 C C . LEU B 1 43 ? -0.361 26.078 15.781 1 95.44 43 LEU B C 1
ATOM 1562 O O . LEU B 1 43 ? -1.403 25.703 16.328 1 95.44 43 LEU B O 1
ATOM 1566 N N . GLY B 1 44 ? 0.683 26.516 16.391 1 94.5 44 GLY B N 1
ATOM 1567 C CA . GLY B 1 44 ? 0.703 26.562 17.844 1 94.5 44 GLY B CA 1
ATOM 1568 C C . GLY B 1 44 ? -0.358 27.469 18.422 1 94.5 44 GLY B C 1
ATOM 1569 O O . GLY B 1 44 ? -0.771 27.297 19.578 1 94.5 44 GLY B O 1
ATOM 1570 N N . GLN B 1 45 ? -0.862 28.391 17.672 1 93.94 45 GLN B N 1
ATOM 1571 C CA . GLN B 1 45 ? -1.804 29.391 18.156 1 93.94 45 GLN B CA 1
ATOM 1572 C C . GLN B 1 45 ? -3.246 28.953 17.906 1 93.94 45 GLN B C 1
ATOM 1574 O O . GLN B 1 45 ? -4.184 29.594 18.391 1 93.94 45 GLN B O 1
ATOM 1579 N N . THR B 1 46 ? -3.473 27.859 17.25 1 92.69 46 THR B N 1
ATOM 1580 C CA . THR B 1 46 ? -4.82 27.453 16.859 1 92.69 46 THR B CA 1
ATOM 1581 C C . THR B 1 46 ? -5.543 26.797 18.031 1 92.69 46 THR B C 1
ATOM 1583 O O . THR B 1 46 ? -6.773 26.828 18.109 1 92.69 46 THR B O 1
ATOM 1586 N N . GLY B 1 47 ? -4.809 26.094 18.859 1 93.5 47 GLY B N 1
ATOM 1587 C CA . GLY B 1 47 ? -5.398 25.453 20.031 1 93.5 47 GLY B CA 1
ATOM 1588 C C . GLY B 1 47 ? -5.68 23.969 19.812 1 93.5 47 GLY B C 1
ATOM 1589 O O . GLY B 1 47 ? -6.121 23.281 20.734 1 93.5 47 GLY B O 1
ATOM 1590 N N . TRP B 1 48 ? -5.484 23.547 18.641 1 94.44 48 TRP B N 1
ATOM 1591 C CA . TRP B 1 48 ? -5.746 22.141 18.406 1 94.44 48 TRP B CA 1
ATOM 1592 C C . TRP B 1 48 ? -4.469 21.406 18 1 94.44 48 TRP B C 1
ATOM 1594 O O . TRP B 1 48 ? -4.523 20.297 17.469 1 94.44 48 TRP B O 1
ATOM 1604 N N . TYR B 1 49 ? -3.354 22 18.266 1 96.31 49 TYR B N 1
ATOM 1605 C CA . TYR B 1 49 ? -2.047 21.359 18.188 1 96.31 49 TYR B CA 1
ATOM 1606 C C . TYR B 1 49 ? -1.648 20.781 19.547 1 96.31 49 TYR B C 1
ATOM 1608 O O . TYR B 1 49 ? -1.547 21.531 20.531 1 96.31 49 TYR B O 1
ATOM 1616 N N . TRP B 1 50 ? -1.311 19.469 19.578 1 96.38 50 TRP B N 1
ATOM 1617 C CA . TRP B 1 50 ? -1.113 18.812 20.859 1 96.38 50 TRP B CA 1
ATOM 1618 C C . TRP B 1 50 ? 0.354 18.453 21.062 1 96.38 50 TRP B C 1
ATOM 1620 O O . TRP B 1 50 ? 0.71 17.828 22.062 1 96.38 50 TRP B O 1
ATOM 1630 N N . GLY B 1 51 ? 1.225 18.797 20.109 1 94.88 51 GLY B N 1
ATOM 1631 C CA . GLY B 1 51 ? 2.656 18.594 20.25 1 94.88 51 GLY B CA 1
ATOM 1632 C C . GLY B 1 51 ? 3.064 17.141 20.156 1 94.88 51 GLY B C 1
ATOM 1633 O O . GLY B 1 51 ? 2.623 16.422 19.25 1 94.88 51 GLY B O 1
ATOM 1634 N N . SER B 1 52 ? 3.996 16.672 21.078 1 94.81 52 SER B N 1
ATOM 1635 C CA . SER B 1 52 ? 4.586 15.328 21.016 1 94.81 52 SER B CA 1
ATOM 1636 C C . SER B 1 52 ? 3.67 14.297 21.656 1 94.81 52 SER B C 1
ATOM 1638 O O . SER B 1 52 ? 4.051 13.625 22.625 1 94.81 52 SER B O 1
ATOM 1640 N N . MET B 1 53 ? 2.555 14.141 21.172 1 94.75 53 MET B N 1
ATOM 1641 C CA . MET B 1 53 ? 1.594 13.156 21.656 1 94.75 53 MET B CA 1
ATOM 1642 C C . MET B 1 53 ? 1.721 11.844 20.891 1 94.75 53 MET B C 1
ATOM 1644 O O . MET B 1 53 ? 1.868 11.844 19.672 1 94.75 53 MET B O 1
ATOM 1648 N N . THR B 1 54 ? 1.638 10.695 21.641 1 96.44 54 THR B N 1
ATOM 1649 C CA . THR B 1 54 ? 1.715 9.391 21 1 96.44 54 THR B CA 1
ATOM 1650 C C . THR B 1 54 ? 0.4 9.047 20.312 1 96.44 54 THR B C 1
ATOM 1652 O O . THR B 1 54 ? -0.633 9.656 20.578 1 96.44 54 THR B O 1
ATOM 1655 N N . VAL B 1 55 ? 0.472 7.984 19.547 1 95.88 55 VAL B N 1
ATOM 1656 C CA . VAL B 1 55 ? -0.715 7.504 18.844 1 95.88 55 VAL B CA 1
ATOM 1657 C C . VAL B 1 55 ? -1.766 7.059 19.859 1 95.88 55 VAL B C 1
ATOM 1659 O O . VAL B 1 55 ? -2.947 7.379 19.719 1 95.88 55 VAL B O 1
ATOM 1662 N N . ASN B 1 56 ? -1.294 6.414 20.844 1 96.12 56 ASN B N 1
ATOM 1663 C CA . ASN B 1 56 ? -2.215 5.883 21.844 1 96.12 56 ASN B CA 1
ATOM 1664 C C . ASN B 1 56 ? -2.883 7 22.641 1 96.12 56 ASN B C 1
ATOM 1666 O O . ASN B 1 56 ? -4.078 6.934 22.938 1 96.12 56 ASN B O 1
ATOM 1670 N N . GLU B 1 57 ? -2.115 7.988 23.016 1 96.81 57 GLU B N 1
ATOM 1671 C CA . GLU B 1 57 ? -2.693 9.141 23.703 1 96.81 57 GLU B CA 1
ATOM 1672 C C . GLU B 1 57 ? -3.756 9.82 22.844 1 96.81 57 GLU B C 1
ATOM 1674 O O . GLU B 1 57 ? -4.82 10.188 23.328 1 96.81 57 GLU B O 1
ATOM 1679 N N . ALA B 1 58 ? -3.438 9.961 21.578 1 96.94 58 ALA B N 1
ATOM 1680 C CA . ALA B 1 58 ? -4.391 10.562 20.641 1 96.94 58 ALA B CA 1
ATOM 1681 C C . ALA B 1 58 ? -5.664 9.727 20.547 1 96.94 58 ALA B C 1
ATOM 1683 O O . ALA B 1 58 ? -6.77 10.273 20.547 1 96.94 58 ALA B O 1
ATOM 1684 N N . LYS B 1 59 ? -5.469 8.438 20.469 1 96.19 59 LYS B N 1
ATOM 1685 C CA . LYS B 1 59 ? -6.598 7.516 20.391 1 96.19 59 LYS B CA 1
ATOM 1686 C C . LYS B 1 59 ? -7.504 7.664 21.609 1 96.19 59 LYS B C 1
ATOM 1688 O O . LYS B 1 59 ? -8.734 7.672 21.484 1 96.19 59 LYS B O 1
ATOM 1693 N N . GLU B 1 60 ? -6.914 7.812 22.734 1 96.69 60 GLU B N 1
ATOM 1694 C CA . GLU B 1 60 ? -7.676 7.945 23.969 1 96.69 60 GLU B CA 1
ATOM 1695 C C . GLU B 1 60 ? -8.477 9.242 23.984 1 96.69 60 GLU B C 1
ATOM 1697 O O . GLU B 1 60 ? -9.633 9.258 24.406 1 96.69 60 GLU B O 1
ATOM 1702 N N . LYS B 1 61 ? -7.855 10.328 23.516 1 95.44 61 LYS B N 1
ATOM 1703 C CA . LYS B 1 61 ? -8.516 11.633 23.484 1 95.44 61 LYS B CA 1
ATOM 1704 C C . LYS B 1 61 ? -9.688 11.633 22.516 1 95.44 61 LYS B C 1
ATOM 1706 O O . LYS B 1 61 ? -10.688 12.32 22.734 1 95.44 61 LYS B O 1
ATOM 1711 N N . LEU B 1 62 ? -9.555 10.789 21.453 1 96.38 62 LEU B N 1
ATOM 1712 C CA . LEU B 1 62 ? -10.547 10.828 20.391 1 96.38 62 LEU B CA 1
ATOM 1713 C C . LEU B 1 62 ? -11.578 9.719 20.578 1 96.38 62 LEU B C 1
ATOM 1715 O O . LEU B 1 62 ? -12.57 9.656 19.844 1 96.38 62 LEU B O 1
ATOM 1719 N N . LYS B 1 63 ? -11.422 8.828 21.5 1 94.69 63 LYS B N 1
ATOM 1720 C CA . LYS B 1 63 ? -12.219 7.613 21.672 1 94.69 63 LYS B CA 1
ATOM 1721 C C . LYS B 1 63 ? -13.711 7.941 21.75 1 94.69 63 LYS B C 1
ATOM 1723 O O . LYS B 1 63 ? -14.523 7.301 21.094 1 94.69 63 LYS B O 1
ATOM 1728 N N . GLU B 1 64 ? -14.047 8.961 22.531 1 93.62 64 GLU B N 1
ATOM 1729 C CA . GLU B 1 64 ? -15.453 9.281 22.734 1 93.62 64 GLU B CA 1
ATOM 1730 C C . GLU B 1 64 ? -15.859 10.523 21.953 1 93.62 64 GLU B C 1
ATOM 1732 O O . GLU B 1 64 ? -16.938 11.07 22.172 1 93.62 64 GLU B O 1
ATOM 1737 N N . ALA B 1 65 ? -15.008 10.992 21.109 1 94.44 65 ALA B N 1
ATOM 1738 C CA . ALA B 1 65 ? -15.305 12.172 20.297 1 94.44 65 ALA B CA 1
ATOM 1739 C C . ALA B 1 65 ? -16.188 11.812 19.109 1 94.44 65 ALA B C 1
ATOM 1741 O O . ALA B 1 65 ? -16.203 10.664 18.656 1 94.44 65 ALA B O 1
ATOM 1742 N N . PRO B 1 66 ? -17 12.727 18.703 1 94.19 66 PRO B N 1
ATOM 1743 C CA . PRO B 1 66 ? -17.781 12.469 17.5 1 94.19 66 PRO B CA 1
ATOM 1744 C C . PRO B 1 66 ? -16.922 12.242 16.266 1 94.19 66 PRO B C 1
ATOM 1746 O O . PRO B 1 66 ? -15.773 12.695 16.219 1 94.19 66 PRO B O 1
ATOM 1749 N N . GLU B 1 67 ? -17.469 11.562 15.312 1 90.56 67 GLU B N 1
ATOM 1750 C CA . GLU B 1 67 ? -16.797 11.352 14.031 1 90.56 67 GLU B CA 1
ATOM 1751 C C . GLU B 1 67 ? -16.406 12.68 13.391 1 90.56 67 GLU B C 1
ATOM 1753 O O . GLU B 1 67 ? -17.188 13.633 13.391 1 90.56 67 GLU B O 1
ATOM 1758 N N . GLY B 1 68 ? -15.219 12.656 12.906 1 92.44 68 GLY B N 1
ATOM 1759 C CA . GLY B 1 68 ? -14.742 13.867 12.25 1 92.44 68 GLY B CA 1
ATOM 1760 C C . GLY B 1 68 ? -13.883 14.734 13.148 1 92.44 68 GLY B C 1
ATOM 1761 O O . GLY B 1 68 ? -13.195 15.641 12.672 1 92.44 68 GLY B O 1
ATOM 1762 N N . THR B 1 69 ? -13.969 14.531 14.484 1 95.94 69 THR B N 1
ATOM 1763 C CA . THR B 1 69 ? -13.102 15.258 15.406 1 95.94 69 THR B CA 1
ATOM 1764 C C . THR B 1 69 ? -11.633 14.906 15.164 1 95.94 69 THR B C 1
ATOM 1766 O O . THR B 1 69 ? -11.297 13.742 14.953 1 95.94 69 THR B O 1
ATOM 1769 N N . PHE B 1 70 ? -10.805 15.945 15.156 1 95.69 70 PHE B N 1
ATOM 1770 C CA . PHE B 1 70 ? -9.406 15.672 14.82 1 95.69 70 PHE B CA 1
ATOM 1771 C C . PHE B 1 70 ? -8.469 16.5 15.695 1 95.69 70 PHE B C 1
ATOM 1773 O O . PHE B 1 70 ? -8.891 17.484 16.297 1 95.69 70 PHE B O 1
ATOM 1780 N N . LEU B 1 71 ? -7.273 16.125 15.844 1 96.88 71 LEU B N 1
ATOM 1781 C CA . LEU B 1 71 ? -6.188 16.875 16.484 1 96.88 71 LEU B CA 1
ATOM 1782 C C . LEU B 1 71 ? -4.895 16.719 15.688 1 96.88 71 LEU B C 1
ATOM 1784 O O . LEU B 1 71 ? -4.762 15.805 14.875 1 96.88 71 LEU B O 1
ATOM 1788 N N . ILE B 1 72 ? -4.031 17.656 15.867 1 96.88 72 ILE B N 1
ATOM 1789 C CA . ILE B 1 72 ? -2.732 17.625 15.203 1 96.88 72 ILE B CA 1
ATOM 1790 C C . ILE B 1 72 ? -1.635 17.359 16.234 1 96.88 72 ILE B C 1
ATOM 1792 O O . ILE B 1 72 ? -1.644 17.922 17.328 1 96.88 72 ILE B O 1
ATOM 1796 N N . ARG B 1 73 ? -0.735 16.516 15.844 1 97.06 73 ARG B N 1
ATOM 1797 C CA . ARG B 1 73 ? 0.386 16.172 16.719 1 97.06 73 ARG B CA 1
ATOM 1798 C C . ARG B 1 73 ? 1.659 15.945 15.898 1 97.06 73 ARG B C 1
ATOM 1800 O O . ARG B 1 73 ? 1.616 15.898 14.672 1 97.06 73 ARG B O 1
ATOM 1807 N N . ASP B 1 74 ? 2.756 15.867 16.609 1 96.31 74 ASP B N 1
ATOM 1808 C CA . ASP B 1 74 ? 4.023 15.578 15.945 1 96.31 74 ASP B CA 1
ATOM 1809 C C . ASP B 1 74 ? 4.02 14.172 15.344 1 96.31 74 ASP B C 1
ATOM 1811 O O . ASP B 1 74 ? 3.531 13.227 15.969 1 96.31 74 ASP B O 1
ATOM 1815 N N . SER B 1 75 ? 4.566 14.062 14.188 1 95.56 75 SER B N 1
ATOM 1816 C CA . SER B 1 75 ? 4.715 12.734 13.602 1 95.56 75 SER B CA 1
ATOM 1817 C C . SER B 1 75 ? 5.812 11.938 14.297 1 95.56 75 SER B C 1
ATOM 1819 O O . SER B 1 75 ? 6.859 12.484 14.648 1 95.56 75 SER B O 1
ATOM 1821 N N . SER B 1 76 ? 5.586 10.711 14.523 1 92.69 76 SER B N 1
ATOM 1822 C CA . SER B 1 76 ? 6.609 9.836 15.078 1 92.69 76 SER B CA 1
ATOM 1823 C C . SER B 1 76 ? 7.547 9.32 13.992 1 92.69 76 SER B C 1
ATOM 1825 O O . SER B 1 76 ? 8.578 8.711 14.289 1 92.69 76 SER B O 1
ATOM 1827 N N . HIS B 1 77 ? 7.184 9.523 12.797 1 88.56 77 HIS B N 1
ATOM 1828 C CA . HIS B 1 77 ? 7.98 9.086 11.656 1 88.56 77 HIS B CA 1
ATOM 1829 C C . HIS B 1 77 ? 9 10.148 11.258 1 88.56 77 HIS B C 1
ATOM 1831 O O . HIS B 1 77 ? 8.656 11.328 11.125 1 88.56 77 HIS B O 1
ATOM 1837 N N . SER B 1 78 ? 10.203 9.742 11 1 88.12 78 SER B N 1
ATOM 1838 C CA . SER B 1 78 ? 11.32 10.648 10.75 1 88.12 78 SER B CA 1
ATOM 1839 C C . SER B 1 78 ? 11.117 11.438 9.461 1 88.12 78 SER B C 1
ATOM 1841 O O . SER B 1 78 ? 11.609 12.562 9.328 1 88.12 78 SER B O 1
ATOM 1843 N N . ASP B 1 79 ? 10.406 10.922 8.547 1 85.94 79 ASP B N 1
ATOM 1844 C CA . ASP B 1 79 ? 10.25 11.547 7.242 1 85.94 79 ASP B CA 1
ATOM 1845 C C . ASP B 1 79 ? 9.094 12.547 7.246 1 85.94 79 ASP B C 1
ATOM 1847 O O . ASP B 1 79 ? 8.891 13.273 6.277 1 85.94 79 ASP B O 1
ATOM 1851 N N . TYR B 1 80 ? 8.344 12.562 8.367 1 91.56 80 TYR B N 1
ATOM 1852 C CA . TYR B 1 80 ? 7.16 13.414 8.398 1 91.56 80 TYR B CA 1
ATOM 1853 C C . TYR B 1 80 ? 7.191 14.359 9.594 1 91.56 80 TYR B C 1
ATOM 1855 O O . TYR B 1 80 ? 7.848 14.078 10.602 1 91.56 80 TYR B O 1
ATOM 1863 N N . LEU B 1 81 ? 6.488 15.469 9.438 1 90.88 81 LEU B N 1
ATOM 1864 C CA . LEU B 1 81 ? 6.531 16.531 10.445 1 90.88 81 LEU B CA 1
ATOM 1865 C C . LEU B 1 81 ? 5.355 16.406 11.406 1 90.88 81 LEU B C 1
ATOM 1867 O O . LEU B 1 81 ? 5.543 16.359 12.625 1 90.88 81 LEU B O 1
ATOM 1871 N N . LEU B 1 82 ? 4.164 16.344 10.805 1 95.88 82 LEU B N 1
ATOM 1872 C CA . LEU B 1 82 ? 2.949 16.375 11.617 1 95.88 82 LEU B CA 1
ATOM 1873 C C . LEU B 1 82 ? 2.016 15.219 11.242 1 95.88 82 LEU B C 1
ATOM 1875 O O . LEU B 1 82 ? 2.16 14.617 10.18 1 95.88 82 LEU B O 1
ATOM 1879 N N . THR B 1 83 ? 1.145 14.867 12.18 1 95.5 83 THR B N 1
ATOM 1880 C CA . THR B 1 83 ? 0.116 13.852 11.984 1 95.5 83 THR B CA 1
ATOM 1881 C C . THR B 1 83 ? -1.249 14.375 12.422 1 95.5 83 THR B C 1
ATOM 1883 O O . THR B 1 83 ? -1.368 15.008 13.477 1 95.5 83 THR B O 1
ATOM 1886 N N . ILE B 1 84 ? -2.164 14.195 11.531 1 95 84 ILE B N 1
ATOM 1887 C CA . ILE B 1 84 ? -3.557 14.422 11.906 1 95 84 ILE B CA 1
ATOM 1888 C C . ILE B 1 84 ? -4.145 13.141 12.484 1 95 84 ILE B C 1
ATOM 1890 O O . ILE B 1 84 ? -4.145 12.094 11.836 1 95 84 ILE B O 1
ATOM 1894 N N . SER B 1 85 ? -4.598 13.18 13.68 1 94.44 85 SER B N 1
ATOM 1895 C CA . SER B 1 85 ? -5.398 12.102 14.25 1 94.44 85 SER B CA 1
ATOM 1896 C C . SER B 1 85 ? -6.883 12.445 14.25 1 94.44 85 SER B C 1
ATOM 1898 O O . SER B 1 85 ? -7.277 13.5 14.758 1 94.44 85 SER B O 1
ATOM 1900 N N . VAL B 1 86 ? -7.668 11.547 13.672 1 93.38 86 VAL B N 1
ATOM 1901 C CA . VAL B 1 86 ? -9.078 11.875 13.461 1 93.38 86 VAL B CA 1
ATOM 1902 C C . VAL B 1 86 ? -9.953 10.688 13.844 1 93.38 86 VAL B C 1
ATOM 1904 O O . VAL B 1 86 ? -9.594 9.539 13.578 1 93.38 86 VAL B O 1
ATOM 1907 N N . LYS B 1 87 ? -11.078 11.008 14.43 1 92.69 87 LYS B N 1
ATOM 1908 C CA . LYS B 1 87 ? -12.07 9.984 14.727 1 92.69 87 LYS B CA 1
ATOM 1909 C C . LYS B 1 87 ? -12.859 9.609 13.477 1 92.69 87 LYS B C 1
ATOM 1911 O O . LYS B 1 87 ? -13.547 10.461 12.891 1 92.69 87 LYS B O 1
ATOM 1916 N N . THR B 1 88 ? -12.758 8.391 13.078 1 87 88 THR B N 1
ATOM 1917 C CA . THR B 1 88 ? -13.555 7.863 11.977 1 87 88 THR B CA 1
ATOM 1918 C C . THR B 1 88 ? -14.586 6.863 12.484 1 87 88 THR B C 1
ATOM 1920 O O . THR B 1 88 ? -14.625 6.551 13.68 1 87 88 THR B O 1
ATOM 1923 N N . SER B 1 89 ? -15.398 6.457 11.57 1 83.19 89 SER B N 1
ATOM 1924 C CA . SER B 1 89 ? -16.406 5.465 11.938 1 83.19 89 SER B CA 1
ATOM 1925 C C . SER B 1 89 ? -15.758 4.164 12.406 1 83.19 89 SER B C 1
ATOM 1927 O O . SER B 1 89 ? -16.312 3.461 13.25 1 83.19 89 SER B O 1
ATOM 1929 N N . ALA B 1 90 ? -14.641 3.885 11.922 1 77.5 90 ALA B N 1
ATOM 1930 C CA . ALA B 1 90 ? -13.938 2.643 12.234 1 77.5 90 ALA B CA 1
ATOM 1931 C C . ALA B 1 90 ? -12.977 2.832 13.406 1 77.5 90 ALA B C 1
ATOM 1933 O O . ALA B 1 90 ? -12.32 1.883 13.836 1 77.5 90 ALA B O 1
ATOM 1934 N N . GLY B 1 91 ? -12.977 4.008 13.953 1 82.81 91 GLY B N 1
ATOM 1935 C CA . GLY B 1 91 ? -12.039 4.324 15.008 1 82.81 91 GLY B CA 1
ATOM 1936 C C . GLY B 1 91 ? -11.055 5.414 14.633 1 82.81 91 GLY B C 1
ATOM 1937 O O . GLY B 1 91 ? -11.156 6.008 13.555 1 82.81 91 GLY B O 1
ATOM 1938 N N . PRO B 1 92 ? -10.133 5.688 15.531 1 87.44 92 PRO B N 1
ATOM 1939 C CA . PRO B 1 92 ? -9.156 6.742 15.25 1 87.44 92 PRO B CA 1
ATOM 1940 C C . PRO B 1 92 ? -8.211 6.375 14.109 1 87.44 92 PRO B C 1
ATOM 1942 O O . PRO B 1 92 ? -7.758 5.23 14.023 1 87.44 92 PRO B O 1
ATOM 1945 N N . THR B 1 93 ? -8 7.301 13.258 1 88.38 93 THR B N 1
ATOM 1946 C CA . THR B 1 93 ? -7.109 7.152 12.117 1 88.38 93 THR B CA 1
ATOM 1947 C C . THR B 1 93 ? -6.09 8.281 12.078 1 88.38 93 THR B C 1
ATOM 1949 O O . THR B 1 93 ? -6.379 9.406 12.508 1 88.38 93 THR B O 1
ATOM 1952 N N . ASN B 1 94 ? -4.914 7.934 11.531 1 91.62 94 ASN B N 1
ATOM 1953 C CA . ASN B 1 94 ? -3.83 8.906 11.469 1 91.62 94 ASN B CA 1
ATOM 1954 C C . ASN B 1 94 ? -3.432 9.203 10.023 1 91.62 94 ASN B C 1
ATOM 1956 O O . ASN B 1 94 ? -3.355 8.297 9.195 1 91.62 94 ASN B O 1
ATOM 1960 N N . LEU B 1 95 ? -3.299 10.508 9.82 1 90.88 95 LEU B N 1
ATOM 1961 C CA . LEU B 1 95 ? -2.82 10.977 8.523 1 90.88 95 LEU B CA 1
ATOM 1962 C C . LEU B 1 95 ? -1.601 11.875 8.688 1 90.88 95 LEU B C 1
ATOM 1964 O O . LEU B 1 95 ? -1.618 12.812 9.484 1 90.88 95 LEU B O 1
ATOM 1968 N N . ARG B 1 96 ? -0.612 11.633 7.781 1 92.81 96 ARG B N 1
ATOM 1969 C CA . ARG B 1 96 ? 0.628 12.391 7.938 1 92.81 96 ARG B CA 1
ATOM 1970 C C . ARG B 1 96 ? 0.644 13.609 7.023 1 92.81 96 ARG B C 1
ATOM 1972 O O . ARG B 1 96 ? 0.031 13.602 5.953 1 92.81 96 ARG B O 1
ATOM 1979 N N . ILE B 1 97 ? 1.249 14.625 7.523 1 93.19 97 ILE B N 1
ATOM 1980 C CA . ILE B 1 97 ? 1.479 15.859 6.777 1 93.19 97 ILE B CA 1
ATOM 1981 C C . ILE B 1 97 ? 2.961 15.984 6.434 1 93.19 97 ILE B C 1
ATOM 1983 O O . ILE B 1 97 ? 3.818 15.914 7.316 1 93.19 97 ILE B O 1
ATOM 1987 N N . GLU B 1 98 ? 3.174 16.156 5.184 1 92.19 98 GLU B N 1
ATOM 1988 C CA . GLU B 1 98 ? 4.543 16.297 4.699 1 92.19 98 GLU B CA 1
ATOM 1989 C C . GLU B 1 98 ? 4.891 17.75 4.422 1 92.19 98 GLU B C 1
ATOM 1991 O O . GLU B 1 98 ? 4.008 18.562 4.102 1 92.19 98 GLU B O 1
ATOM 1996 N N . TYR B 1 99 ? 6.215 18.062 4.691 1 92.25 99 TYR B N 1
ATOM 1997 C CA . TYR B 1 99 ? 6.793 19.344 4.297 1 92.25 99 TYR B CA 1
ATOM 1998 C C . TYR B 1 99 ? 7.891 19.156 3.254 1 92.25 99 TYR B C 1
ATOM 2000 O O . TYR B 1 99 ? 8.914 18.531 3.533 1 92.25 99 TYR B O 1
ATOM 2008 N N . GLN B 1 100 ? 7.582 19.516 2.041 1 88.94 100 GLN B N 1
ATOM 2009 C CA . GLN B 1 100 ? 8.531 19.375 0.943 1 88.94 100 GLN B CA 1
ATOM 2010 C C . GLN B 1 100 ? 8.578 20.625 0.082 1 88.94 100 GLN B C 1
ATOM 2012 O O . GLN B 1 100 ? 7.535 21.172 -0.293 1 88.94 100 GLN B O 1
ATOM 2017 N N . ASP B 1 101 ? 9.805 21.125 -0.243 1 89.81 101 ASP B N 1
ATOM 2018 C CA . ASP B 1 101 ? 10.016 22.281 -1.107 1 89.81 101 ASP B CA 1
ATOM 2019 C C . ASP B 1 101 ? 9.25 23.5 -0.597 1 89.81 101 ASP B C 1
ATOM 2021 O O . ASP B 1 101 ? 8.586 24.188 -1.374 1 89.81 101 ASP B O 1
ATOM 2025 N N . GLY B 1 102 ? 9.141 23.641 0.648 1 91.25 102 GLY B N 1
ATOM 2026 C CA . GLY B 1 102 ? 8.562 24.828 1.263 1 91.25 102 GLY B CA 1
ATOM 2027 C C . GLY B 1 102 ? 7.051 24.766 1.367 1 91.25 102 GLY B C 1
ATOM 2028 O O . GLY B 1 102 ? 6.402 25.766 1.688 1 91.25 102 GLY B O 1
ATOM 2029 N N . LYS B 1 103 ? 6.535 23.594 1.055 1 94.06 103 LYS B N 1
ATOM 2030 C CA . LYS B 1 103 ? 5.078 23.469 1.055 1 94.06 103 LYS B CA 1
ATOM 2031 C C . LYS B 1 103 ? 4.617 22.281 1.882 1 94.06 103 LYS B C 1
ATOM 2033 O O . LYS B 1 103 ? 5.367 21.312 2.061 1 94.06 103 LYS B O 1
ATOM 2038 N N . PHE B 1 104 ? 3.373 22.438 2.371 1 93.38 104 PHE B N 1
ATOM 2039 C CA . PHE B 1 104 ? 2.746 21.375 3.148 1 93.38 104 PHE B CA 1
ATOM 2040 C C . PHE B 1 104 ? 1.708 20.625 2.312 1 93.38 104 PHE B C 1
ATOM 2042 O O . PHE B 1 104 ? 0.963 21.25 1.55 1 93.38 104 PHE B O 1
ATOM 2049 N N . ARG B 1 105 ? 1.723 19.312 2.477 1 91.31 105 ARG B N 1
ATOM 2050 C CA . ARG B 1 105 ? 0.725 18.469 1.812 1 91.31 105 ARG B CA 1
ATOM 2051 C C . ARG B 1 105 ? 0.416 17.234 2.635 1 91.31 105 ARG B C 1
ATOM 2053 O O . ARG B 1 105 ? 1.196 16.844 3.51 1 91.31 105 ARG B O 1
ATOM 2060 N N . LEU B 1 106 ? -0.752 16.688 2.436 1 89.06 106 LEU B N 1
ATOM 2061 C CA . LEU B 1 106 ? -1.072 15.406 3.059 1 89.06 106 LEU B CA 1
ATOM 2062 C C . LEU B 1 106 ? -0.329 14.266 2.373 1 89.06 106 LEU B C 1
ATOM 2064 O O . LEU B 1 106 ? -0.149 14.281 1.152 1 89.06 106 LEU B O 1
ATOM 2068 N N . ASP B 1 107 ? 0.092 13.383 3.25 1 85.38 107 ASP B N 1
ATOM 2069 C CA . ASP B 1 107 ? 0.689 12.156 2.736 1 85.38 107 ASP B CA 1
ATOM 2070 C C . ASP B 1 107 ? -0.386 11.148 2.33 1 85.38 107 ASP B C 1
ATOM 2072 O O . ASP B 1 107 ? -1.022 10.531 3.186 1 85.38 107 ASP B O 1
ATOM 2076 N N . SER B 1 108 ? -0.569 11.062 1 1 76.31 108 SER B N 1
ATOM 2077 C CA . SER B 1 108 ? -1.56 10.109 0.512 1 76.31 108 SER B CA 1
ATOM 2078 C C . SER B 1 108 ? -0.973 9.203 -0.568 1 76.31 108 SER B C 1
ATOM 2080 O O . SER B 1 108 ? -0.299 9.68 -1.483 1 76.31 108 SER B O 1
ATOM 2082 N N . ILE B 1 109 ? -1.11 7.969 -0.281 1 74.69 109 ILE B N 1
ATOM 2083 C CA . ILE B 1 109 ? -0.667 6.973 -1.251 1 74.69 109 ILE B CA 1
ATOM 2084 C C . ILE B 1 109 ? -1.878 6.262 -1.85 1 74.69 109 ILE B C 1
ATOM 2086 O O . ILE B 1 109 ? -2.779 5.84 -1.123 1 74.69 109 ILE B O 1
ATOM 2090 N N . ILE B 1 110 ? -1.933 6.219 -3.133 1 71.06 110 ILE B N 1
ATOM 2091 C CA . ILE B 1 110 ? -2.969 5.441 -3.805 1 71.06 110 ILE B CA 1
ATOM 2092 C C . ILE B 1 110 ? -2.387 4.117 -4.297 1 71.06 110 ILE B C 1
ATOM 2094 O O . ILE B 1 110 ? -1.281 4.082 -4.84 1 71.06 110 ILE B O 1
ATOM 2098 N N . CYS B 1 111 ? -3.09 3.029 -3.957 1 73.56 111 CYS B N 1
ATOM 2099 C CA . CYS B 1 111 ? -2.682 1.709 -4.426 1 73.56 111 CYS B CA 1
ATOM 2100 C C . CYS B 1 111 ? -3.562 1.245 -5.578 1 73.56 111 CYS B C 1
ATOM 2102 O O . CYS B 1 111 ? -4.789 1.222 -5.461 1 73.56 111 CYS B O 1
ATOM 2104 N N . VAL B 1 112 ? -2.91 0.993 -6.695 1 73.12 112 VAL B N 1
ATOM 2105 C CA . VAL B 1 112 ? -3.633 0.581 -7.891 1 73.12 112 VAL B CA 1
ATOM 2106 C C . VAL B 1 112 ? -3.121 -0.778 -8.367 1 73.12 112 VAL B C 1
ATOM 2108 O O . VAL B 1 112 ? -1.945 -1.104 -8.18 1 73.12 112 VAL B O 1
ATOM 2111 N N . LYS B 1 113 ? -4.051 -1.602 -8.898 1 74.5 113 LYS B N 1
ATOM 2112 C CA . LYS B 1 113 ? -3.643 -2.879 -9.477 1 74.5 113 LYS B CA 1
ATOM 2113 C C . LYS B 1 113 ? -2.885 -2.674 -10.789 1 74.5 113 LYS B C 1
ATOM 2115 O O . LYS B 1 113 ? -3.303 -1.883 -11.633 1 74.5 113 LYS B O 1
ATOM 2120 N N . SER B 1 114 ? -1.672 -3.289 -10.789 1 75.06 114 SER B N 1
ATOM 2121 C CA . SER B 1 114 ? -0.914 -3.242 -12.031 1 75.06 114 SER B CA 1
ATOM 2122 C C . SER B 1 114 ? -1.538 -4.145 -13.094 1 75.06 114 SER B C 1
ATOM 2124 O O . SER B 1 114 ? -2.049 -5.219 -12.781 1 75.06 114 SER B O 1
ATOM 2126 N N . LYS B 1 115 ? -1.659 -3.457 -14.305 1 77.94 115 LYS B N 1
ATOM 2127 C CA . LYS B 1 115 ? -2.148 -4.266 -15.414 1 77.94 115 LYS B CA 1
ATOM 2128 C C . LYS B 1 115 ? -1.051 -5.18 -15.961 1 77.94 115 LYS B C 1
ATOM 2130 O O . LYS B 1 115 ? -0.231 -4.758 -16.781 1 77.94 115 LYS B O 1
ATOM 2135 N N . LEU B 1 116 ? -0.99 -6.41 -15.461 1 83.19 116 LEU B N 1
ATOM 2136 C CA . LEU B 1 116 ? 0.003 -7.398 -15.875 1 83.19 116 LEU B CA 1
ATOM 2137 C C . LEU B 1 116 ? -0.593 -8.391 -16.859 1 83.19 116 LEU B C 1
ATOM 2139 O O . LEU B 1 116 ? -1.815 -8.477 -17 1 83.19 116 LEU B O 1
ATOM 2143 N N . LYS B 1 117 ? 0.361 -8.898 -17.609 1 89.88 117 LYS B N 1
ATOM 2144 C CA . LYS B 1 117 ? -0.058 -9.875 -18.625 1 89.88 117 LYS B CA 1
ATOM 2145 C C . LYS B 1 117 ? -0.839 -11.023 -17.984 1 89.88 117 LYS B C 1
ATOM 2147 O O . LYS B 1 117 ? -0.548 -11.422 -16.859 1 89.88 117 LYS B O 1
ATOM 2152 N N . GLN B 1 118 ? -1.851 -11.406 -18.766 1 93.62 118 GLN B N 1
ATOM 2153 C CA . GLN B 1 118 ? -2.682 -12.523 -18.344 1 93.62 118 GLN B CA 1
ATOM 2154 C C . GLN B 1 118 ? -2.443 -13.758 -19.219 1 93.62 118 GLN B C 1
ATOM 2156 O O . GLN B 1 118 ? -2.025 -13.633 -20.359 1 93.62 118 GLN B O 1
ATOM 2161 N N . PHE B 1 119 ? -2.648 -14.938 -18.578 1 95.62 119 PHE B N 1
ATOM 2162 C CA . PHE B 1 119 ? -2.357 -16.188 -19.266 1 95.62 119 PHE B CA 1
ATOM 2163 C C . PHE B 1 119 ? -3.465 -17.203 -19.031 1 95.62 119 PHE B C 1
ATOM 2165 O O . PHE B 1 119 ? -4.199 -17.109 -18.047 1 95.62 119 PHE B O 1
ATOM 2172 N N . ASP B 1 120 ? -3.547 -18.172 -19.984 1 94.19 120 ASP B N 1
ATOM 2173 C CA . ASP B 1 120 ? -4.531 -19.234 -19.828 1 94.19 120 ASP B CA 1
ATOM 2174 C C . ASP B 1 120 ? -4.027 -20.328 -18.875 1 94.19 120 ASP B C 1
ATOM 2176 O O . ASP B 1 120 ? -4.809 -21.141 -18.391 1 94.19 120 ASP B O 1
ATOM 2180 N N . SER B 1 121 ? -2.76 -20.312 -18.719 1 94.5 121 SER B N 1
ATOM 2181 C CA . SER B 1 121 ? -2.121 -21.328 -17.906 1 94.5 121 SER B CA 1
ATOM 2182 C C . SER B 1 121 ? -1.144 -20.719 -16.906 1 94.5 121 SER B C 1
ATOM 2184 O O . SER B 1 121 ? -0.492 -19.719 -17.203 1 94.5 121 SER B O 1
ATOM 2186 N N . VAL B 1 122 ? -1.069 -21.359 -15.742 1 95.5 122 VAL B N 1
ATOM 2187 C CA . VAL B 1 122 ? -0.113 -20.922 -14.727 1 95.5 122 VAL B CA 1
ATOM 2188 C C . VAL B 1 122 ? 1.312 -21.156 -15.227 1 95.5 122 VAL B C 1
ATOM 2190 O O . VAL B 1 122 ? 2.188 -20.297 -15.039 1 95.5 122 VAL B O 1
ATOM 2193 N N . VAL B 1 123 ? 1.481 -22.266 -15.867 1 95.75 123 VAL B N 1
ATOM 2194 C CA . VAL B 1 123 ? 2.803 -22.625 -16.375 1 95.75 123 VAL B CA 1
ATOM 2195 C C . VAL B 1 123 ? 3.275 -21.578 -17.375 1 95.75 123 VAL B C 1
ATOM 2197 O O . VAL B 1 123 ? 4.422 -21.125 -17.328 1 95.75 123 VAL B O 1
ATOM 2200 N N . HIS B 1 124 ? 2.33 -21.156 -18.234 1 95.62 124 HIS B N 1
ATOM 2201 C CA . HIS B 1 124 ? 2.676 -20.125 -19.203 1 95.62 124 HIS B CA 1
ATOM 2202 C C . HIS B 1 124 ? 2.984 -18.797 -18.516 1 95.62 124 HIS B C 1
ATOM 2204 O O . HIS B 1 124 ? 3.879 -18.078 -18.953 1 95.62 124 HIS B O 1
ATOM 2210 N N . LEU B 1 125 ? 2.254 -18.469 -17.516 1 94.38 125 LEU B N 1
ATOM 2211 C CA . LEU B 1 125 ? 2.504 -17.25 -16.734 1 94.38 125 LEU B CA 1
ATOM 2212 C C . LEU B 1 125 ? 3.91 -17.266 -16.141 1 94.38 125 LEU B C 1
ATOM 2214 O O . LEU B 1 125 ? 4.672 -16.312 -16.328 1 94.38 125 LEU B O 1
ATOM 2218 N N . ILE B 1 126 ? 4.254 -18.375 -15.539 1 93.88 126 ILE B N 1
ATOM 2219 C CA . ILE B 1 126 ? 5.559 -18.516 -14.898 1 93.88 126 ILE B CA 1
ATOM 2220 C C . ILE B 1 126 ? 6.66 -18.438 -15.953 1 93.88 126 ILE B C 1
ATOM 2222 O O . ILE B 1 126 ? 7.637 -17.703 -15.789 1 93.88 126 ILE B O 1
ATOM 2226 N N . ASP B 1 127 ? 6.48 -19.172 -17.016 1 92.81 127 ASP B N 1
ATOM 2227 C CA . ASP B 1 127 ? 7.473 -19.188 -18.078 1 92.81 127 ASP B CA 1
ATOM 2228 C C . ASP B 1 127 ? 7.719 -17.781 -18.625 1 92.81 127 ASP B C 1
ATOM 2230 O O . ASP B 1 127 ? 8.859 -17.406 -18.891 1 92.81 127 ASP B O 1
ATOM 2234 N N . TYR B 1 128 ? 6.68 -17.125 -18.859 1 91 128 TYR B N 1
ATOM 2235 C CA . TYR B 1 128 ? 6.793 -15.766 -19.359 1 91 128 TYR B CA 1
ATOM 2236 C C . TYR B 1 128 ? 7.68 -14.922 -18.453 1 91 128 TYR B C 1
ATOM 2238 O O . TYR B 1 128 ? 8.586 -14.234 -18.922 1 91 128 TYR B O 1
ATOM 2246 N N . TYR B 1 129 ? 7.422 -14.945 -17.156 1 88.62 129 TYR B N 1
ATOM 2247 C CA . TYR B 1 129 ? 8.156 -14.094 -16.234 1 88.62 129 TYR B CA 1
ATOM 2248 C C . TYR B 1 129 ? 9.57 -14.617 -16 1 88.62 129 TYR B C 1
ATOM 2250 O O . TYR B 1 129 ? 10.492 -13.836 -15.773 1 88.62 129 TYR B O 1
ATOM 2258 N N . VAL B 1 130 ? 9.758 -15.906 -16.047 1 90.12 130 VAL B N 1
ATOM 2259 C CA . VAL B 1 130 ? 11.109 -16.453 -16.016 1 90.12 130 VAL B CA 1
ATOM 2260 C C . VAL B 1 130 ? 11.906 -15.945 -17.203 1 90.12 130 VAL B C 1
ATOM 2262 O O . VAL B 1 130 ? 13.047 -15.5 -17.062 1 90.12 130 VAL B O 1
ATOM 2265 N N . GLN B 1 131 ? 11.281 -16.016 -18.391 1 88.75 131 GLN B N 1
ATOM 2266 C CA . GLN B 1 131 ? 11.945 -15.539 -19.594 1 88.75 131 GLN B CA 1
ATOM 2267 C C . GLN B 1 131 ? 12.219 -14.039 -19.531 1 88.75 131 GLN B C 1
ATOM 2269 O O . GLN B 1 131 ? 13.266 -13.57 -19.984 1 88.75 131 GLN B O 1
ATOM 2274 N N . MET B 1 132 ? 11.273 -13.328 -19.078 1 85.31 132 MET B N 1
ATOM 2275 C CA . MET B 1 132 ? 11.445 -11.891 -18.938 1 85.31 132 MET B CA 1
ATOM 2276 C C . MET B 1 132 ? 12.664 -11.57 -18.078 1 85.31 132 MET B C 1
ATOM 2278 O O . MET B 1 132 ? 13.406 -10.633 -18.375 1 85.31 132 MET B O 1
ATOM 2282 N N . CYS B 1 133 ? 12.844 -12.344 -16.953 1 81.81 133 CYS B N 1
ATOM 2283 C CA . CYS B 1 133 ? 13.984 -12.148 -16.062 1 81.81 133 CYS B CA 1
ATOM 2284 C C . CYS B 1 133 ? 15.289 -12.492 -16.766 1 81.81 133 CYS B C 1
ATOM 2286 O O . CYS B 1 133 ? 16.312 -11.852 -16.531 1 81.81 133 CYS B O 1
ATOM 2288 N N . LYS B 1 134 ? 15.242 -13.477 -17.531 1 80.06 134 LYS B N 1
ATOM 2289 C CA . LYS B 1 134 ? 16.438 -13.891 -18.266 1 80.06 134 LYS B CA 1
ATOM 2290 C C . LYS B 1 134 ? 16.844 -12.82 -19.281 1 80.06 134 LYS B C 1
ATOM 2292 O O . LYS B 1 134 ? 18.047 -12.578 -19.484 1 80.06 134 LYS B O 1
ATOM 2297 N N . ASP B 1 135 ? 15.852 -12.258 -19.797 1 80 135 ASP B N 1
ATOM 2298 C CA . ASP B 1 135 ? 16.109 -11.234 -20.797 1 80 135 ASP B CA 1
ATOM 2299 C C . ASP B 1 135 ? 16.547 -9.922 -20.141 1 80 135 ASP B C 1
ATOM 2301 O O . ASP B 1 135 ? 17.359 -9.188 -20.688 1 80 135 ASP B O 1
ATOM 2305 N N . LYS B 1 136 ? 15.859 -9.469 -19.094 1 67.12 136 LYS B N 1
ATOM 2306 C CA . LYS B 1 136 ? 16.156 -8.219 -18.406 1 67.12 136 LYS B CA 1
ATOM 2307 C C . LYS B 1 136 ? 17.469 -8.32 -17.625 1 67.12 136 LYS B C 1
ATOM 2309 O O . LYS B 1 136 ? 17.922 -7.34 -17.031 1 67.12 136 LYS B O 1
ATOM 2314 N N . ARG B 1 137 ? 18 -9.539 -17.422 1 55.09 137 ARG B N 1
ATOM 2315 C CA . ARG B 1 137 ? 19.219 -9.586 -16.609 1 55.09 137 ARG B CA 1
ATOM 2316 C C . ARG B 1 137 ? 19.953 -8.25 -16.656 1 55.09 137 ARG B C 1
ATOM 2318 O O . ARG B 1 137 ? 21 -8.094 -16.031 1 55.09 137 ARG B O 1
ATOM 2325 N N . THR B 1 138 ? 19.938 -7.516 -17.562 1 46.03 138 THR B N 1
ATOM 2326 C CA . THR B 1 138 ? 20.922 -6.465 -17.328 1 46.03 138 THR B CA 1
ATOM 2327 C C . THR B 1 138 ? 20.531 -5.617 -16.125 1 46.03 138 THR B C 1
ATOM 2329 O O . THR B 1 138 ? 21.344 -5.359 -15.242 1 46.03 138 THR B O 1
ATOM 2332 N N . GLY B 1 139 ? 19.891 -4.199 -16.203 1 40.44 139 GLY B N 1
ATOM 2333 C CA . GLY B 1 139 ? 20.156 -3.236 -15.148 1 40.44 139 GLY B CA 1
ATOM 2334 C C . GLY B 1 139 ? 19.328 -3.467 -13.898 1 40.44 139 GLY B C 1
ATOM 2335 O O . GLY B 1 139 ? 18.188 -3.947 -13.984 1 40.44 139 GLY B O 1
ATOM 2336 N N . PRO B 1 140 ? 19.984 -3.775 -12.875 1 41.69 140 PRO B N 1
ATOM 2337 C CA . PRO B 1 140 ? 19.453 -3.848 -11.516 1 41.69 140 PRO B CA 1
ATOM 2338 C C . PRO B 1 140 ? 18.359 -2.814 -11.25 1 41.69 140 PRO B C 1
ATOM 2340 O O . PRO B 1 140 ? 18.609 -1.61 -11.359 1 41.69 140 PRO B O 1
ATOM 2343 N N . GLU B 1 141 ? 17.359 -2.83 -11.953 1 41.91 141 GLU B N 1
ATOM 2344 C CA . GLU B 1 141 ? 16.578 -1.666 -11.547 1 41.91 141 GLU B CA 1
ATOM 2345 C C . GLU B 1 141 ? 16.188 -1.758 -10.07 1 41.91 141 GLU B C 1
ATOM 2347 O O . GLU B 1 141 ? 15.695 -2.797 -9.617 1 41.91 141 GLU B O 1
ATOM 2352 N N . ALA B 1 142 ? 16.859 -1.104 -9.336 1 39.75 142 ALA B N 1
ATOM 2353 C CA . ALA B 1 142 ? 16.688 -0.948 -7.895 1 39.75 142 ALA B CA 1
ATOM 2354 C C . ALA B 1 142 ? 15.211 -0.88 -7.527 1 39.75 142 ALA B C 1
ATOM 2356 O O . ALA B 1 142 ? 14.43 -0.198 -8.195 1 39.75 142 ALA B O 1
ATOM 2357 N N . PRO B 1 143 ? 14.75 -1.901 -6.793 1 41.69 143 PRO B N 1
ATOM 2358 C CA . PRO B 1 143 ? 13.383 -1.792 -6.273 1 41.69 143 PRO B CA 1
ATOM 2359 C C . PRO B 1 143 ? 13.062 -0.396 -5.746 1 41.69 143 PRO B C 1
ATOM 2361 O O . PRO B 1 143 ? 13.773 0.116 -4.875 1 41.69 143 PRO B O 1
ATOM 2364 N N . ARG B 1 144 ? 12.875 0.598 -6.402 1 44.03 144 ARG B N 1
ATOM 2365 C CA . ARG B 1 144 ? 12.422 1.836 -5.777 1 44.03 144 ARG B CA 1
ATOM 2366 C C . ARG B 1 144 ? 10.922 1.789 -5.488 1 44.03 144 ARG B C 1
ATOM 2368 O O . ARG B 1 144 ? 10.164 1.177 -6.238 1 44.03 144 ARG B O 1
ATOM 2375 N N . ASN B 1 145 ? 10.531 2.455 -4.441 1 44.72 145 ASN B N 1
ATOM 2376 C CA . ASN B 1 145 ? 9.156 2.807 -4.082 1 44.72 145 ASN B CA 1
ATOM 2377 C C . ASN B 1 145 ? 8.281 1.566 -3.924 1 44.72 145 ASN B C 1
ATOM 2379 O O . ASN B 1 145 ? 7.152 1.532 -4.414 1 44.72 145 ASN B O 1
ATOM 2383 N N . GLY B 1 146 ? 8.898 0.212 -3.373 1 47.59 146 GLY B N 1
ATOM 2384 C CA . GLY B 1 146 ? 8.062 -0.941 -3.062 1 47.59 146 GLY B CA 1
ATOM 2385 C C . GLY B 1 146 ? 7.988 -1.944 -4.199 1 47.59 146 GLY B C 1
ATOM 2386 O O . GLY B 1 146 ? 7.188 -2.881 -4.156 1 47.59 146 GLY B O 1
ATOM 2387 N N . THR B 1 147 ? 8.656 -1.531 -5.238 1 50.91 147 THR B N 1
ATOM 2388 C CA . THR B 1 147 ? 8.641 -2.441 -6.375 1 50.91 147 THR B CA 1
ATOM 2389 C C . THR B 1 147 ? 9.578 -3.619 -6.141 1 50.91 147 THR B C 1
ATOM 2391 O O . THR B 1 147 ? 10.695 -3.443 -5.641 1 50.91 147 THR B O 1
ATOM 2394 N N . VAL B 1 148 ? 9.07 -4.801 -5.852 1 53.28 148 VAL B N 1
ATOM 2395 C CA . VAL B 1 148 ? 9.867 -6.016 -5.715 1 53.28 148 VAL B CA 1
ATOM 2396 C C . VAL B 1 148 ? 10.211 -6.566 -7.098 1 53.28 148 VAL B C 1
ATOM 2398 O O . VAL B 1 148 ? 9.336 -6.684 -7.961 1 53.28 148 VAL B O 1
ATOM 2401 N N . HIS B 1 149 ? 11.477 -6.316 -7.391 1 60.22 149 HIS B N 1
ATOM 2402 C CA . HIS B 1 149 ? 11.922 -6.992 -8.602 1 60.22 149 HIS B CA 1
ATOM 2403 C C . HIS B 1 149 ? 11.938 -8.508 -8.414 1 60.22 149 HIS B C 1
ATOM 2405 O O . HIS B 1 149 ? 12.633 -9.016 -7.547 1 60.22 149 HIS B O 1
ATOM 2411 N N . LEU B 1 150 ? 10.891 -9.188 -8.914 1 69.56 150 LEU B N 1
ATOM 2412 C CA . LEU B 1 150 ? 10.836 -10.648 -8.859 1 69.56 150 LEU B CA 1
ATOM 2413 C C . LEU B 1 150 ? 11.758 -11.273 -9.891 1 69.56 150 LEU B C 1
ATOM 2415 O O . LEU B 1 150 ? 11.695 -10.93 -11.078 1 69.56 150 LEU B O 1
ATOM 2419 N N . TYR B 1 151 ? 12.883 -11.852 -9.391 1 79.88 151 TYR B N 1
ATOM 2420 C CA . TYR B 1 151 ? 13.75 -12.617 -10.273 1 79.88 151 TYR B CA 1
ATOM 2421 C C . TYR B 1 151 ? 13.453 -14.109 -10.172 1 79.88 151 TYR B C 1
ATOM 2423 O O . TYR B 1 151 ? 13.734 -14.734 -9.141 1 79.88 151 TYR B O 1
ATOM 2431 N N . LEU B 1 152 ? 12.781 -14.547 -11.211 1 89.25 152 LEU B N 1
ATOM 2432 C CA . LEU B 1 152 ? 12.492 -15.969 -11.289 1 89.25 152 LEU B CA 1
ATOM 2433 C C . LEU B 1 152 ? 13.461 -16.672 -12.242 1 89.25 152 LEU B C 1
ATOM 2435 O O . LEU B 1 152 ? 13.5 -16.359 -13.43 1 89.25 152 LEU B O 1
ATOM 2439 N N . THR B 1 153 ? 14.266 -17.625 -11.742 1 90.44 153 THR B N 1
ATOM 24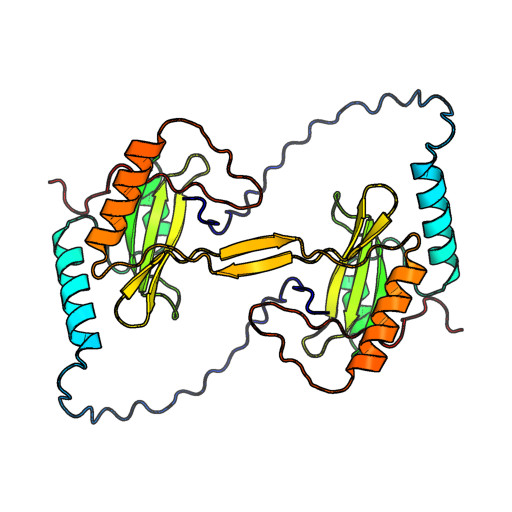40 C CA . THR B 1 153 ? 15.273 -18.266 -12.578 1 90.44 153 THR B CA 1
ATOM 2441 C C . THR B 1 153 ? 15.062 -19.781 -12.625 1 90.44 153 THR B C 1
ATOM 2443 O O . THR B 1 153 ? 14.922 -20.359 -13.703 1 90.44 153 THR B O 1
ATOM 2446 N N . LYS B 1 154 ? 15.086 -20.422 -11.461 1 92.25 154 LYS B N 1
ATOM 2447 C CA . LYS B 1 154 ? 15.055 -21.891 -11.406 1 92.25 154 LYS B CA 1
ATOM 2448 C C . LYS B 1 154 ? 13.961 -22.375 -10.461 1 92.25 154 LYS B C 1
ATOM 2450 O O . LYS B 1 154 ? 13.922 -21.984 -9.289 1 92.25 154 LYS B O 1
ATOM 2455 N N . PRO B 1 155 ? 13.117 -23.25 -10.984 1 95.56 155 PRO B N 1
ATOM 2456 C CA . PRO B 1 155 ? 12.102 -23.812 -10.086 1 95.56 155 PRO B CA 1
ATOM 2457 C C . PRO B 1 155 ? 12.68 -24.812 -9.094 1 95.56 155 PRO B C 1
ATOM 2459 O O . PRO B 1 155 ? 13.664 -25.5 -9.406 1 95.56 155 PRO B O 1
ATOM 2462 N N . LEU B 1 156 ? 12.188 -24.766 -7.918 1 96.5 156 LEU B N 1
ATOM 2463 C CA . LEU B 1 156 ? 12.516 -25.812 -6.945 1 96.5 156 LEU B CA 1
ATOM 2464 C C . LEU B 1 156 ? 11.594 -27.016 -7.094 1 96.5 156 LEU B C 1
ATOM 2466 O O . LEU B 1 156 ? 10.398 -26.922 -6.781 1 96.5 156 LEU B O 1
ATOM 2470 N N . TYR B 1 157 ? 12.172 -28.156 -7.488 1 94.62 157 TYR B N 1
ATOM 2471 C CA . TYR B 1 157 ? 11.367 -29.328 -7.789 1 94.62 157 TYR B CA 1
ATOM 2472 C C . TYR B 1 157 ? 11.125 -30.156 -6.535 1 94.62 157 TYR B C 1
ATOM 2474 O O . TYR B 1 157 ? 11.977 -30.219 -5.645 1 94.62 157 TYR B O 1
ATOM 2482 N N . THR B 1 158 ? 9.906 -30.656 -6.316 1 87.25 158 THR B N 1
ATOM 2483 C CA . THR B 1 158 ? 9.547 -31.516 -5.195 1 87.25 158 THR B CA 1
ATOM 2484 C C . THR B 1 158 ? 10.359 -32.812 -5.219 1 87.25 158 THR B C 1
ATOM 2486 O O . THR B 1 158 ? 10.727 -33.312 -4.164 1 87.25 158 THR B O 1
ATOM 2489 N N . SER B 1 159 ? 10.359 -33.5 -6.262 1 75.44 159 SER B N 1
ATOM 2490 C CA . SER B 1 159 ? 11.18 -34.688 -6.375 1 75.44 159 SER B CA 1
ATOM 2491 C C . SER B 1 159 ? 12.305 -34.5 -7.383 1 75.44 159 SER B C 1
ATOM 2493 O O . SER B 1 159 ? 12.188 -33.688 -8.312 1 75.44 159 SER B O 1
ATOM 2495 N N . ALA B 1 160 ? 13.695 -34.656 -6.898 1 56.97 160 ALA B N 1
ATOM 2496 C CA . ALA B 1 160 ? 14.836 -34.594 -7.801 1 56.97 160 ALA B CA 1
ATOM 2497 C C . ALA B 1 160 ? 14.484 -35.188 -9.164 1 56.97 160 ALA B C 1
ATOM 2499 O O . ALA B 1 160 ? 13.867 -36.25 -9.25 1 56.97 160 ALA B O 1
ATOM 2500 N N . PRO B 1 161 ? 14.523 -34.25 -10.18 1 46.25 161 PRO B N 1
ATOM 2501 C CA . PRO B 1 161 ? 14.391 -34.969 -11.445 1 46.25 161 PRO B CA 1
ATOM 2502 C C . PRO B 1 161 ? 15.258 -36.25 -11.492 1 46.25 161 PRO B C 1
ATOM 2504 O O . PRO B 1 161 ? 16.281 -36.312 -10.797 1 46.25 161 PRO B O 1
#

InterPro domains:
  IPR000980 SH2 domain [PF00017] (48-129)
  IPR000980 SH2 domain [PS50001] (48-156)
  IPR000980 SH2 domain [SM00252] (46-135)
  IPR035862 SOCS2, SH2 domain [cd10383] (40-142)
  IPR036860 SH2 domain superfamily [G3DSA:3.30.505.10] (31-158)
  IPR036860 SH2 domain superfamily [SSF55550] (37-132)

Foldseek 3Di:
DQALDPDDPPPDDDPDPPPPPPPPDPPPQDPLRVLVVVVVVVVVPPPQEDEADDPVRLQVVCVPPDFFDWGKYADPDPQFGIWIWTQHPVGIDIWTWGDDPSDIDTDDDDDDDDPDDDDPDPVVVLVVQQVVLVVPVPDPPDSPPSGHDDHDHDDDDPDDD/DQALDPDDPPPDDDDDPPPPPPPPDPPPQDPLRVLVVVVVVVVVPPPQEDEADDPVRLQVVCVPPDFFDWGKYADPDPQFGIWIWTQHPVGIDIWTWGDDPSDIDTDDDDDDDDPDDDDPDPVVVLVVLQVVLVVPVPDPPDSPPSGHPDHDHDDDDPDDD

Radius of gyration: 25.16 Å; Cα contacts (8 Å, |Δi|>4): 515; chains: 2; bounding box: 57×68×47 Å

Secondary structure (DSSP, 8-state):
-EE---------------------------HHHHHHHHHHHHHHTTS-B--S--HHHHHHHHTTSPTTEEEEEE-SSTT-SEEEEEEETTEEEEEEEEEETTEEEE--EEEEE----EES-HHHHHHHHHHHHHHHTTS-----TT-EE----EE--SS--/-EE---------------------------HHHHHHHHHHHHHHTTS-B--S--HHHHHHHHTTSPTTEEEEEE-SSTT-SEEEEEEETTEEEEEEEEEETTEEEE--EEEEE-----BS-HHHHHHHHHHHHHHHTTS-----TT-EE----EE--SS--

pLDDT: mean 75.88, std 24.53, range [21.41, 97.06]

Sequence (322 aa):
MTLRCLEPSGNGGEGTRSQWGTAGSAEEPSPQAARLAKALRELGQTGWYWGSMTVNEAKEKLKEAPEGTFLIRDSSHSDYLLTISVKTSAGPTNLRIEYQDGKFRLDSIICVKSKLKQFDSVVHLIDYYVQMCKDKRTGPEAPRNGTVHLYLTKPLYTSAPMTLRCLEPSGNGGEGTRSQWGTAGSAEEPSPQAARLAKALRELGQTGWYWGSMTVNEAKEKLKEAPEGTFLIRDSSHSDYLLTISVKTSAGPTNLRIEYQDGKFRLDSIICVKSKLKQFDSVVHLIDYYVQMCKDKRTGPEAPRNGTVHLYLTKPLYTSAP